Protein AF-A0A0N5C6X4-F1 (afdb_monomer)

Mean predicted aligned error: 19.24 Å

Structure (mmCIF, N/CA/C/O backbone):
data_AF-A0A0N5C6X4-F1
#
_entry.id   AF-A0A0N5C6X4-F1
#
loop_
_atom_site.group_PDB
_atom_site.id
_atom_site.type_symbol
_atom_site.label_atom_id
_atom_site.label_alt_id
_atom_site.label_comp_id
_atom_site.label_asym_id
_atom_site.label_entity_id
_atom_site.label_seq_id
_atom_site.pdbx_PDB_ins_code
_atom_site.Cartn_x
_atom_site.Cartn_y
_atom_site.Cartn_z
_atom_site.occupancy
_atom_site.B_iso_or_equiv
_atom_site.auth_seq_id
_atom_site.auth_comp_id
_atom_site.auth_asym_id
_atom_site.auth_atom_id
_atom_site.pdbx_PDB_model_num
ATOM 1 N N . MET A 1 1 ? 41.752 8.682 -50.299 1.00 46.69 1 MET A N 1
ATOM 2 C CA . MET A 1 1 ? 40.769 8.955 -49.226 1.00 46.69 1 MET A CA 1
ATOM 3 C C . MET A 1 1 ? 41.528 9.024 -47.912 1.00 46.69 1 MET A C 1
ATOM 5 O O . MET A 1 1 ? 42.314 8.125 -47.649 1.00 46.69 1 MET A O 1
ATOM 9 N N . THR A 1 2 ? 41.407 10.112 -47.154 1.00 46.78 2 THR A N 1
ATOM 10 C CA . THR A 1 2 ? 42.236 10.359 -45.962 1.00 46.78 2 THR A CA 1
ATOM 11 C C . THR A 1 2 ? 41.577 9.762 -44.717 1.00 46.78 2 THR A C 1
ATOM 13 O O . THR A 1 2 ? 40.392 9.989 -44.500 1.00 46.78 2 THR A O 1
ATOM 16 N N . ALA A 1 3 ? 42.337 9.027 -43.898 1.00 56.16 3 ALA A N 1
ATOM 17 C CA . ALA A 1 3 ? 41.838 8.220 -42.772 1.00 56.16 3 ALA A CA 1
ATOM 18 C C . ALA A 1 3 ? 41.051 8.993 -41.687 1.00 56.16 3 ALA A C 1
ATOM 20 O O . ALA A 1 3 ? 40.315 8.385 -40.920 1.00 56.16 3 ALA A O 1
ATOM 21 N N . TRP A 1 4 ? 41.164 10.324 -41.640 1.00 61.28 4 TRP A N 1
ATOM 22 C CA . TRP A 1 4 ? 40.410 11.196 -40.727 1.00 61.28 4 TRP A CA 1
ATOM 23 C C . TRP A 1 4 ? 39.025 11.612 -41.258 1.00 61.28 4 TRP A C 1
ATOM 25 O O . TRP A 1 4 ? 38.271 12.258 -40.539 1.00 61.28 4 TRP A O 1
ATOM 35 N N . LYS A 1 5 ? 38.683 11.263 -42.509 1.00 58.16 5 LYS A N 1
ATOM 36 C CA . LYS A 1 5 ? 37.383 11.561 -43.145 1.00 58.16 5 LYS A CA 1
ATOM 37 C C . LYS A 1 5 ? 36.422 10.367 -43.189 1.00 58.16 5 LYS A C 1
ATOM 39 O O . LYS A 1 5 ? 35.322 10.501 -43.710 1.00 58.16 5 LYS A O 1
ATOM 44 N N . THR A 1 6 ? 36.827 9.203 -42.686 1.00 61.44 6 THR A N 1
ATOM 45 C CA . THR A 1 6 ? 36.013 7.979 -42.669 1.00 61.44 6 THR A CA 1
ATOM 46 C C . THR A 1 6 ? 35.618 7.643 -41.239 1.00 61.44 6 THR A C 1
ATOM 48 O O . THR A 1 6 ? 36.493 7.508 -40.385 1.00 61.44 6 THR A O 1
ATOM 51 N N . TRP A 1 7 ? 34.314 7.508 -40.985 1.00 63.28 7 TRP A N 1
ATOM 52 C CA . TRP A 1 7 ? 33.780 7.101 -39.687 1.00 63.28 7 TRP A CA 1
ATOM 53 C C . TRP A 1 7 ? 34.379 5.754 -39.257 1.00 63.28 7 TRP A C 1
ATOM 55 O O . TRP A 1 7 ? 34.398 4.792 -40.029 1.00 63.28 7 TRP A O 1
ATOM 65 N N . GLN A 1 8 ? 34.908 5.696 -38.033 1.00 69.38 8 GLN A N 1
ATOM 66 C CA . GLN A 1 8 ? 35.501 4.486 -37.471 1.00 69.38 8 GLN A CA 1
ATOM 67 C C . GLN A 1 8 ? 34.485 3.727 -36.620 1.00 69.38 8 GLN A C 1
ATOM 69 O O . GLN A 1 8 ? 33.576 4.313 -36.030 1.00 69.38 8 GLN A O 1
ATOM 74 N N . LEU A 1 9 ? 34.680 2.408 -36.526 1.00 74.44 9 LEU A N 1
ATOM 75 C CA . LEU A 1 9 ? 33.948 1.570 -35.582 1.00 74.44 9 LEU A CA 1
ATOM 76 C C . LEU A 1 9 ? 34.118 2.143 -34.175 1.00 74.44 9 LEU A C 1
ATOM 78 O O . LEU A 1 9 ? 35.220 2.148 -33.630 1.00 74.44 9 LEU A O 1
ATOM 82 N N . THR A 1 10 ? 33.024 2.637 -33.604 1.00 80.69 10 THR A N 1
ATOM 83 C CA . THR A 1 10 ? 33.044 3.307 -32.304 1.00 80.69 10 THR A CA 1
ATOM 84 C C . THR A 1 10 ? 32.224 2.487 -31.326 1.00 80.69 10 THR A C 1
ATOM 86 O O . THR A 1 10 ? 31.041 2.226 -31.552 1.00 80.69 10 THR A O 1
ATOM 89 N N . ASN A 1 11 ? 32.868 2.057 -30.243 1.00 84.38 11 ASN A N 1
ATOM 90 C CA . ASN A 1 11 ? 32.217 1.367 -29.140 1.00 84.38 11 ASN A CA 1
ATOM 91 C C . ASN A 1 11 ? 31.883 2.388 -28.050 1.00 84.38 11 ASN A C 1
ATOM 93 O O . ASN A 1 11 ? 32.779 2.904 -27.381 1.00 84.38 11 ASN A O 1
ATOM 97 N N . ILE A 1 12 ? 30.597 2.689 -27.892 1.00 87.38 12 ILE A N 1
ATOM 98 C CA . ILE A 1 12 ? 30.102 3.654 -26.915 1.00 87.38 12 ILE A CA 1
ATOM 99 C C . ILE A 1 12 ? 29.473 2.878 -25.762 1.00 87.38 12 ILE A C 1
ATOM 101 O O . ILE A 1 12 ? 28.492 2.164 -25.940 1.00 87.38 12 ILE A O 1
ATOM 105 N N . CYS A 1 13 ? 30.019 3.035 -24.561 1.00 87.44 13 CYS A N 1
ATOM 106 C CA . CYS A 1 13 ? 29.444 2.471 -23.344 1.00 87.44 13 CYS A CA 1
ATOM 107 C C . CYS A 1 13 ? 28.882 3.600 -22.485 1.00 87.44 13 CYS A C 1
ATOM 109 O O . CYS A 1 13 ? 29.614 4.520 -22.123 1.00 87.44 13 CYS A O 1
ATOM 111 N N . MET A 1 14 ? 27.603 3.515 -22.125 1.00 87.12 14 MET A N 1
ATOM 112 C CA . MET A 1 14 ? 26.938 4.514 -21.292 1.00 87.12 14 MET A CA 1
ATOM 113 C C . MET A 1 14 ? 26.327 3.872 -20.053 1.00 87.12 14 MET A C 1
ATOM 115 O O . MET A 1 14 ? 25.702 2.812 -20.119 1.00 87.12 14 MET A O 1
ATOM 119 N N . LEU A 1 15 ? 26.513 4.537 -18.913 1.00 87.50 15 LEU A N 1
ATOM 120 C CA . LEU A 1 15 ? 25.779 4.238 -17.692 1.00 87.50 15 LEU A CA 1
ATOM 121 C C . LEU A 1 15 ? 24.427 4.941 -17.771 1.00 87.50 15 LEU A C 1
ATOM 123 O O . LEU A 1 15 ? 24.373 6.160 -17.891 1.00 87.50 15 LEU A O 1
ATOM 127 N N . ILE A 1 16 ? 23.354 4.170 -17.682 1.00 88.06 16 ILE A N 1
ATOM 128 C CA . ILE A 1 16 ? 21.981 4.647 -17.767 1.00 88.06 16 ILE A CA 1
ATOM 129 C C . ILE A 1 16 ? 21.371 4.630 -16.376 1.00 88.06 16 ILE A C 1
ATOM 131 O O . ILE A 1 16 ? 21.362 3.610 -15.674 1.00 88.06 16 ILE A O 1
ATOM 135 N N . LYS A 1 17 ? 20.844 5.788 -16.000 1.00 83.25 17 LYS A N 1
ATOM 136 C CA . LYS A 1 17 ? 20.105 6.002 -14.763 1.00 83.25 17 LYS A CA 1
ATOM 137 C C . LYS A 1 17 ? 18.658 6.362 -15.087 1.00 83.25 17 LYS A C 1
ATOM 139 O O . LYS A 1 17 ? 18.422 6.931 -16.153 1.00 83.25 17 LYS A O 1
ATOM 144 N N . PRO A 1 18 ? 17.695 6.042 -14.211 1.00 81.12 18 PRO A N 1
ATOM 145 C CA . PRO A 1 18 ? 16.331 6.531 -14.360 1.00 81.12 18 PRO A CA 1
ATOM 146 C C . PRO A 1 18 ? 16.308 8.063 -14.376 1.00 81.12 18 PRO A C 1
ATOM 148 O O . PRO A 1 18 ? 16.973 8.679 -13.542 1.00 81.12 18 PRO A O 1
ATOM 151 N N . THR A 1 19 ? 15.523 8.669 -15.268 1.00 77.19 19 THR A N 1
ATOM 152 C CA . THR A 1 19 ? 15.297 10.121 -15.270 1.00 77.19 19 THR A CA 1
ATOM 153 C C . THR A 1 19 ? 14.775 10.554 -13.896 1.00 77.19 19 THR A C 1
ATOM 155 O O . THR A 1 19 ? 13.7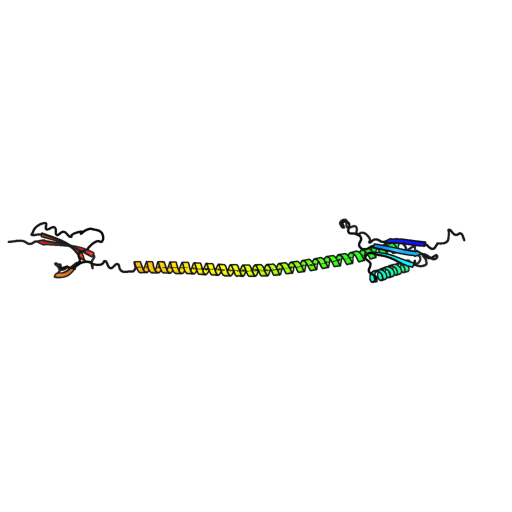26 10.077 -13.447 1.00 77.19 19 THR A O 1
ATOM 158 N N . GLU A 1 20 ? 15.513 11.426 -13.201 1.00 67.62 20 GLU A N 1
ATOM 159 C CA . GLU A 1 20 ? 15.108 11.925 -11.887 1.00 67.62 20 GLU A CA 1
ATOM 160 C C . GLU A 1 20 ? 13.858 12.801 -12.027 1.00 67.62 20 GLU A C 1
ATOM 162 O O . GLU A 1 20 ? 13.830 13.789 -12.761 1.00 67.62 20 GLU A O 1
ATOM 167 N N . SER A 1 21 ? 12.795 12.440 -11.310 1.00 54.25 21 SER A N 1
ATOM 168 C CA . SER A 1 21 ? 11.635 13.314 -11.174 1.00 54.25 21 SER A CA 1
ATOM 169 C C . SER A 1 21 ? 12.018 14.491 -10.274 1.00 54.25 21 SER A C 1
ATOM 171 O O . SER A 1 21 ? 12.514 14.280 -9.172 1.00 54.25 21 SER A O 1
ATOM 173 N N . MET A 1 22 ? 11.735 15.725 -10.705 1.00 49.72 22 MET A N 1
ATOM 174 C CA . MET A 1 22 ? 11.980 16.993 -9.982 1.00 49.72 22 MET A CA 1
ATOM 175 C C . MET A 1 22 ? 11.264 17.124 -8.613 1.00 49.72 22 MET A C 1
ATOM 177 O O . MET A 1 22 ? 11.261 18.195 -8.002 1.00 49.72 22 MET A O 1
ATOM 181 N N . SER A 1 23 ? 10.649 16.057 -8.103 1.00 49.53 23 SER A N 1
ATOM 182 C CA . SER A 1 23 ? 10.071 16.007 -6.764 1.00 49.53 23 SER A CA 1
ATOM 183 C C . SER A 1 23 ? 11.188 15.970 -5.714 1.00 49.53 23 SER A C 1
ATOM 185 O O . SER A 1 23 ? 11.791 14.930 -5.452 1.00 49.53 23 SER A O 1
ATOM 187 N N . ARG A 1 24 ? 11.466 17.125 -5.094 1.00 46.25 24 ARG A N 1
ATOM 188 C CA . ARG A 1 24 ? 12.523 17.365 -4.086 1.00 46.25 24 ARG A CA 1
ATOM 189 C C . ARG A 1 24 ? 12.373 16.579 -2.766 1.00 46.25 24 ARG A C 1
ATOM 191 O O . ARG A 1 24 ? 12.906 17.018 -1.751 1.00 46.25 24 ARG A O 1
ATOM 198 N N . HIS A 1 25 ? 11.628 15.477 -2.716 1.00 47.22 25 HIS A N 1
ATOM 199 C CA . HIS A 1 25 ? 11.344 14.735 -1.476 1.00 47.22 25 HIS A CA 1
ATOM 200 C C . HIS A 1 25 ? 11.667 13.235 -1.522 1.00 47.22 25 HIS A C 1
ATOM 202 O O . HIS A 1 25 ? 11.295 12.503 -0.608 1.00 47.22 25 HIS A O 1
ATOM 208 N N . GLU A 1 26 ? 12.429 12.750 -2.505 1.00 50.09 26 GLU A N 1
ATOM 209 C CA . GLU A 1 26 ? 13.042 11.422 -2.381 1.00 50.09 26 GLU A CA 1
ATOM 210 C C . GLU A 1 26 ? 14.425 11.536 -1.731 1.00 50.09 26 GLU A C 1
ATOM 212 O O . GLU A 1 26 ? 15.454 11.604 -2.398 1.00 50.09 26 GLU A O 1
ATOM 217 N N . MET A 1 27 ? 14.442 11.542 -0.391 1.00 40.88 27 MET A N 1
ATOM 218 C CA . MET A 1 27 ? 15.640 11.221 0.387 1.00 40.88 27 MET A CA 1
ATOM 219 C C . MET A 1 27 ? 16.259 9.935 -0.164 1.00 40.88 27 MET A C 1
ATOM 221 O O . MET A 1 27 ? 15.634 8.881 -0.070 1.00 40.88 27 MET A O 1
ATOM 225 N N . VAL A 1 28 ? 17.462 10.051 -0.733 1.00 44.91 28 VAL A N 1
ATOM 226 C CA . VAL A 1 28 ? 18.513 9.027 -0.884 1.00 44.91 28 VAL A CA 1
ATOM 227 C C . VAL A 1 28 ? 17.998 7.580 -0.794 1.00 44.91 28 VAL A C 1
ATOM 229 O O . VAL A 1 28 ? 18.395 6.797 0.069 1.00 44.91 28 VAL A O 1
ATOM 232 N N . LYS A 1 29 ? 17.095 7.187 -1.693 1.00 50.59 29 LYS A N 1
ATOM 233 C CA . LYS A 1 29 ? 16.787 5.774 -1.906 1.00 50.59 29 LYS A CA 1
ATOM 234 C C . LYS A 1 29 ? 17.808 5.286 -2.911 1.00 50.59 29 LYS A C 1
ATOM 236 O O . LYS A 1 29 ? 17.815 5.759 -4.043 1.00 50.59 29 LYS A O 1
ATOM 241 N N . LYS A 1 30 ? 18.687 4.374 -2.471 1.00 53.59 30 LYS A N 1
ATOM 242 C CA . LYS A 1 30 ? 19.608 3.616 -3.333 1.00 53.59 30 LYS A CA 1
ATOM 243 C C . LYS A 1 30 ? 18.911 3.343 -4.665 1.00 53.59 30 LYS A C 1
ATOM 245 O O . LYS A 1 30 ? 17.830 2.757 -4.666 1.00 53.59 30 LYS A O 1
ATOM 250 N N . GLU A 1 31 ? 19.503 3.791 -5.771 1.00 57.66 31 GLU A N 1
ATOM 251 C CA . GLU A 1 31 ? 19.036 3.442 -7.112 1.00 57.66 31 GLU A CA 1
ATOM 252 C C . GLU A 1 31 ? 18.986 1.907 -7.198 1.00 57.66 31 GLU A C 1
ATOM 254 O O . GLU A 1 31 ? 20.010 1.225 -7.296 1.00 57.66 31 GLU A O 1
ATOM 259 N N . ASN A 1 32 ? 17.782 1.348 -7.060 1.00 64.44 32 ASN A N 1
ATOM 260 C CA . ASN A 1 32 ? 17.566 -0.098 -7.114 1.00 64.44 32 ASN A CA 1
ATOM 261 C C . ASN A 1 32 ? 17.568 -0.605 -8.560 1.00 64.44 32 ASN A C 1
ATOM 263 O O . ASN A 1 32 ? 17.682 -1.808 -8.784 1.00 64.44 32 ASN A O 1
ATOM 267 N N . VAL A 1 33 ? 17.469 0.318 -9.520 1.00 72.56 33 VAL A N 1
ATOM 268 C CA . VAL A 1 33 ? 17.413 0.045 -10.949 1.00 72.56 33 VAL A CA 1
ATOM 269 C C . VAL A 1 33 ? 18.423 0.940 -11.665 1.00 72.56 33 VAL A C 1
ATOM 271 O O . VAL A 1 33 ? 18.260 2.157 -11.685 1.00 72.56 33 VAL A O 1
ATOM 274 N N . ASN A 1 34 ? 19.468 0.341 -12.234 1.00 80.56 34 ASN A N 1
ATOM 275 C CA . ASN A 1 34 ? 20.438 1.001 -13.111 1.00 80.56 34 ASN A CA 1
ATOM 276 C C . ASN A 1 34 ? 20.999 -0.004 -14.128 1.00 80.56 34 ASN A C 1
ATOM 278 O O . ASN A 1 34 ? 20.865 -1.218 -13.951 1.00 80.56 34 ASN A O 1
ATOM 282 N N . GLY A 1 35 ? 21.600 0.483 -15.212 1.00 84.81 35 GLY A N 1
ATOM 283 C CA . G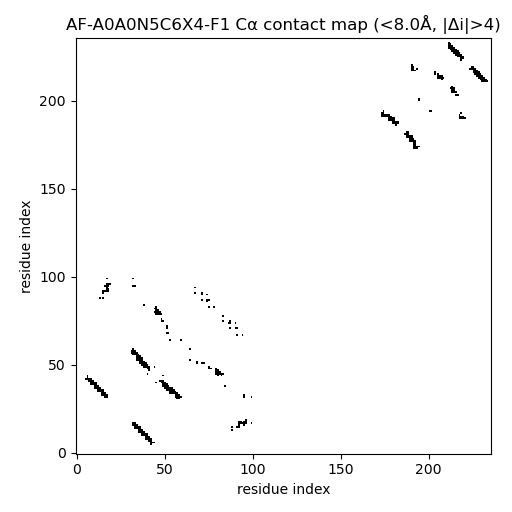LY A 1 35 ? 22.182 -0.400 -16.219 1.00 84.81 35 GLY A CA 1
ATOM 284 C C . GLY A 1 35 ? 23.289 0.256 -17.023 1.00 84.81 35 GLY A C 1
ATOM 285 O O . GLY A 1 35 ? 23.307 1.467 -17.201 1.00 84.81 35 GLY A O 1
ATOM 286 N N . LYS A 1 36 ? 24.222 -0.551 -17.517 1.00 88.62 36 LYS A N 1
ATOM 287 C CA . LYS A 1 36 ? 25.282 -0.142 -18.436 1.00 88.62 36 LYS A CA 1
ATOM 288 C C . LYS A 1 36 ? 24.981 -0.733 -19.803 1.00 88.62 36 LYS A C 1
ATOM 290 O O . LYS A 1 36 ? 24.902 -1.954 -19.941 1.00 88.62 36 LYS A O 1
ATOM 295 N N . VAL A 1 37 ? 24.811 0.128 -20.798 1.00 90.38 37 VAL A N 1
ATOM 296 C CA . VAL A 1 37 ? 24.453 -0.262 -22.166 1.00 90.38 37 VAL A CA 1
ATOM 297 C C . VAL A 1 37 ? 25.600 0.072 -23.104 1.00 90.38 37 VAL A C 1
ATOM 299 O O . VAL A 1 37 ? 26.249 1.113 -22.981 1.00 90.38 37 VAL A O 1
ATOM 302 N N . GLN A 1 38 ? 25.849 -0.842 -24.028 1.00 92.56 38 GLN A N 1
ATOM 303 C CA . GLN A 1 38 ? 26.822 -0.728 -25.094 1.00 92.56 38 GLN A CA 1
ATOM 304 C C . GLN A 1 38 ? 26.114 -0.464 -26.417 1.00 92.56 38 GLN A C 1
ATOM 306 O O . GLN A 1 38 ? 25.169 -1.168 -26.771 1.00 92.56 38 GLN A O 1
ATOM 311 N N . PHE A 1 39 ? 26.624 0.509 -27.161 1.00 91.56 39 PHE A N 1
ATOM 312 C CA . PHE A 1 39 ? 26.238 0.821 -28.526 1.00 91.56 39 PHE A CA 1
ATOM 313 C C . PHE A 1 39 ? 27.472 0.664 -29.409 1.00 91.56 39 PHE A C 1
ATOM 315 O O . PHE A 1 39 ? 28.443 1.411 -29.283 1.00 91.56 39 PHE A O 1
ATOM 322 N N . LEU A 1 40 ? 27.445 -0.330 -30.291 1.00 90.50 40 LEU A N 1
ATOM 323 C CA . LEU A 1 40 ? 28.495 -0.548 -31.275 1.00 90.50 40 LEU A CA 1
ATOM 324 C C . LEU A 1 40 ? 28.056 0.053 -32.610 1.00 90.50 40 LEU A C 1
ATOM 326 O O . LEU A 1 40 ? 27.197 -0.502 -33.301 1.00 90.50 40 LEU A O 1
ATOM 330 N N . CYS A 1 41 ? 28.644 1.195 -32.962 1.00 88.31 41 CYS A N 1
ATOM 331 C CA . CYS A 1 41 ? 28.389 1.869 -34.229 1.00 88.31 41 CYS A CA 1
ATOM 332 C C . CYS A 1 41 ? 29.289 1.278 -35.314 1.00 88.31 41 CYS A C 1
ATOM 334 O O . CYS A 1 41 ? 30.517 1.294 -35.186 1.00 88.31 41 CYS A O 1
ATOM 336 N N . ASN A 1 42 ? 28.684 0.771 -36.388 1.00 85.06 42 ASN A N 1
ATOM 337 C CA . ASN A 1 42 ? 29.436 0.296 -37.545 1.00 85.06 42 ASN A CA 1
ATOM 338 C C . ASN A 1 42 ? 29.985 1.470 -38.382 1.00 85.06 42 ASN A C 1
ATOM 340 O O . ASN A 1 42 ? 29.694 2.634 -38.114 1.00 85.06 42 ASN A O 1
ATOM 344 N N . ASN A 1 43 ? 30.777 1.165 -39.411 1.00 84.44 43 ASN A N 1
ATOM 345 C CA . ASN A 1 43 ? 31.353 2.149 -40.336 1.00 84.44 43 ASN A CA 1
ATOM 346 C C . ASN A 1 43 ? 30.309 2.853 -41.233 1.00 84.44 43 ASN A C 1
ATOM 348 O O . ASN A 1 43 ? 30.670 3.768 -41.964 1.00 84.44 43 ASN A O 1
ATOM 352 N N . VAL A 1 44 ? 29.044 2.423 -41.179 1.00 87.44 44 VAL A N 1
ATOM 353 C CA . VAL A 1 44 ? 27.912 2.932 -41.975 1.00 87.44 44 VAL A CA 1
ATOM 354 C C . VAL A 1 44 ? 26.907 3.683 -41.086 1.00 87.44 44 VAL A C 1
ATOM 356 O O . VAL A 1 44 ? 25.807 4.007 -41.506 1.00 87.44 44 VAL A O 1
ATOM 359 N N . TYR A 1 45 ? 27.244 3.948 -39.826 1.00 86.25 45 TYR A N 1
ATOM 360 C CA . TYR A 1 45 ? 26.418 4.762 -38.940 1.00 86.25 45 TYR A CA 1
ATOM 361 C C . TYR A 1 45 ? 26.479 6.246 -39.365 1.00 86.25 45 TYR A C 1
ATOM 363 O O . TYR A 1 45 ? 27.575 6.721 -39.673 1.00 86.25 45 TYR A O 1
ATOM 371 N N . PRO A 1 46 ? 25.363 7.007 -39.339 1.00 90.25 46 PRO A N 1
ATOM 372 C CA . PRO A 1 46 ? 24.028 6.668 -38.816 1.00 90.25 46 PRO A CA 1
ATOM 373 C C . PRO A 1 46 ? 23.062 6.006 -39.813 1.00 90.25 46 PRO A C 1
ATOM 375 O O . PRO A 1 46 ? 21.939 5.662 -39.435 1.00 90.25 46 PRO A O 1
ATOM 378 N N . ASP A 1 47 ? 23.478 5.786 -41.061 1.00 89.62 47 ASP A N 1
ATOM 379 C CA . ASP A 1 47 ? 22.642 5.142 -42.086 1.00 89.62 47 ASP A CA 1
ATOM 380 C C . ASP A 1 47 ? 22.305 3.687 -41.741 1.00 89.62 47 ASP A C 1
ATOM 382 O O . ASP A 1 47 ? 21.342 3.124 -42.260 1.00 89.62 47 ASP A O 1
ATOM 386 N N . ASN A 1 48 ? 23.069 3.064 -40.842 1.00 90.56 48 ASN A N 1
ATOM 387 C CA . ASN A 1 48 ? 22.724 1.802 -40.210 1.00 90.56 48 ASN A CA 1
ATOM 388 C C . ASN A 1 48 ? 22.649 1.936 -38.682 1.00 90.56 48 ASN A C 1
ATOM 390 O O . ASN A 1 48 ? 23.377 2.714 -38.064 1.00 90.56 48 ASN A O 1
ATOM 394 N N . VAL A 1 49 ? 21.773 1.138 -38.073 1.00 92.44 49 VAL A N 1
ATOM 395 C CA . VAL A 1 49 ? 21.536 1.155 -36.627 1.00 92.44 49 VAL A CA 1
ATOM 396 C C . VAL A 1 49 ? 22.728 0.564 -35.859 1.00 92.44 49 VAL A C 1
ATOM 398 O O . VAL A 1 49 ? 23.385 -0.359 -36.356 1.00 92.44 49 VAL A O 1
ATOM 401 N N . PRO A 1 50 ? 23.029 1.061 -34.645 1.00 92.38 50 PRO A N 1
ATOM 402 C CA . PRO A 1 50 ? 24.057 0.470 -33.800 1.00 92.38 50 PRO A CA 1
ATOM 403 C C . PRO A 1 50 ? 23.614 -0.901 -33.275 1.00 92.38 50 PRO A C 1
ATOM 405 O O . PRO A 1 50 ? 22.428 -1.151 -33.056 1.00 92.38 50 PRO A O 1
ATOM 408 N N . THR A 1 51 ? 24.578 -1.784 -33.011 1.00 91.94 51 THR A N 1
ATOM 409 C CA . THR A 1 51 ? 24.302 -3.006 -32.239 1.00 91.94 51 THR A CA 1
ATOM 410 C C . THR A 1 51 ? 24.212 -2.639 -30.762 1.00 91.94 51 THR A C 1
ATOM 412 O O . THR A 1 51 ? 25.130 -2.016 -30.227 1.00 91.94 51 THR A O 1
ATOM 415 N N . ILE A 1 52 ? 23.103 -2.999 -30.116 1.00 93.38 52 ILE A N 1
ATOM 416 C CA . ILE A 1 52 ? 22.789 -2.608 -28.737 1.00 93.38 52 ILE A CA 1
ATOM 417 C C . ILE A 1 52 ? 22.946 -3.827 -27.828 1.00 93.38 52 ILE A C 1
ATOM 419 O O . ILE A 1 52 ? 22.346 -4.870 -28.084 1.00 93.38 52 ILE A O 1
ATOM 423 N N . GLY A 1 53 ? 23.731 -3.694 -26.760 1.00 91.12 53 GLY A N 1
ATOM 424 C CA . GLY A 1 53 ? 23.955 -4.749 -25.772 1.00 91.12 53 GLY A CA 1
ATOM 425 C C . GLY A 1 53 ? 23.858 -4.231 -24.340 1.00 91.12 53 GLY A C 1
ATOM 426 O O . GLY A 1 53 ? 24.198 -3.084 -24.060 1.00 91.12 53 GLY A O 1
ATOM 427 N N . ILE A 1 54 ? 23.411 -5.075 -23.412 1.00 91.94 54 ILE A N 1
ATOM 428 C CA . ILE A 1 54 ? 23.410 -4.767 -21.975 1.00 91.94 54 ILE A CA 1
ATOM 429 C C . ILE A 1 54 ? 24.669 -5.388 -21.366 1.00 91.94 54 ILE A C 1
ATOM 431 O O . ILE A 1 54 ? 24.824 -6.605 -21.399 1.00 91.94 54 ILE A O 1
ATOM 435 N N . ILE A 1 55 ? 25.559 -4.561 -20.813 1.00 89.25 55 ILE A N 1
ATOM 436 C CA . ILE A 1 55 ? 26.775 -5.020 -20.120 1.00 89.25 55 ILE A CA 1
ATOM 437 C C . ILE A 1 55 ? 26.433 -5.395 -18.678 1.00 89.25 55 ILE A C 1
ATOM 439 O O . ILE A 1 55 ? 26.785 -6.468 -18.200 1.00 89.25 55 ILE A O 1
ATOM 443 N N . GLU A 1 56 ? 25.721 -4.508 -17.988 1.00 86.12 56 GLU A N 1
ATOM 444 C CA . GLU A 1 56 ? 25.321 -4.687 -16.595 1.00 86.12 56 GLU A CA 1
ATOM 445 C C . GLU A 1 56 ? 23.890 -4.192 -16.424 1.00 86.12 56 GLU A C 1
ATOM 447 O O . GLU A 1 56 ? 23.490 -3.185 -17.009 1.00 86.12 56 GLU A O 1
ATOM 452 N N . SER A 1 57 ? 23.112 -4.873 -15.593 1.00 86.88 57 SER A N 1
ATOM 453 C CA . SER A 1 57 ? 21.772 -4.421 -15.234 1.00 86.88 57 SER A CA 1
ATOM 454 C C . SER A 1 57 ? 21.449 -4.831 -13.809 1.00 86.88 57 SER A C 1
ATOM 456 O O . SER A 1 57 ? 21.425 -6.022 -13.492 1.00 86.88 57 SER A O 1
ATOM 458 N N . LYS A 1 58 ? 21.154 -3.852 -12.962 1.00 84.06 58 LYS A N 1
ATOM 459 C CA . LYS A 1 58 ? 20.650 -4.056 -11.609 1.00 84.06 58 LYS A CA 1
ATOM 460 C C . LYS A 1 58 ? 19.153 -3.773 -11.599 1.00 84.06 58 LYS A C 1
ATOM 462 O O . LYS A 1 58 ? 18.717 -2.758 -12.128 1.00 84.06 58 LYS A O 1
ATOM 467 N N . GLY A 1 59 ? 18.363 -4.674 -11.019 1.00 77.19 59 GLY A N 1
ATOM 468 C CA . GLY A 1 59 ? 16.911 -4.493 -10.887 1.00 77.19 59 GLY A CA 1
ATOM 469 C C . GLY A 1 59 ? 16.087 -4.757 -12.156 1.00 77.19 59 GLY A C 1
ATOM 470 O O . GLY A 1 59 ? 14.869 -4.603 -12.113 1.00 77.19 59 GLY A O 1
ATOM 471 N N . LEU A 1 60 ? 16.713 -5.194 -13.257 1.00 82.44 60 LEU A N 1
ATOM 472 C CA . LEU A 1 60 ? 16.038 -5.575 -14.500 1.00 82.44 60 LEU A CA 1
ATOM 473 C C . LEU A 1 60 ? 15.956 -7.108 -14.612 1.00 82.44 60 LEU A C 1
ATOM 475 O O . LEU A 1 60 ? 16.979 -7.785 -14.703 1.00 82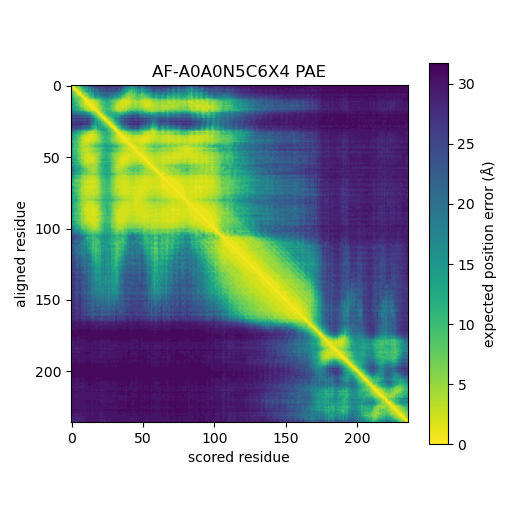.44 60 LEU A O 1
ATOM 479 N N . GLN A 1 61 ? 14.740 -7.658 -14.587 1.00 83.69 61 GLN A N 1
ATOM 480 C CA . GLN A 1 61 ? 14.497 -9.089 -14.832 1.00 83.69 61 GLN A CA 1
ATOM 481 C C . GLN A 1 61 ? 14.722 -9.436 -16.312 1.00 83.69 61 GLN A C 1
ATOM 483 O O . GLN A 1 61 ? 14.589 -8.554 -17.156 1.00 83.69 61 GLN A O 1
ATOM 488 N N . GLU A 1 62 ? 14.974 -10.707 -16.654 1.00 82.44 62 GLU A N 1
ATOM 489 C CA . GLU A 1 62 ? 15.270 -11.110 -18.047 1.00 82.44 62 GLU A CA 1
ATOM 490 C C . GLU A 1 62 ? 14.188 -10.697 -19.052 1.00 82.44 62 GLU A C 1
ATOM 492 O O . GLU A 1 62 ? 14.487 -10.029 -20.036 1.00 82.44 62 GLU A O 1
ATOM 497 N N . ARG A 1 63 ? 12.903 -10.921 -18.740 1.00 80.25 63 ARG A N 1
ATOM 498 C CA . ARG A 1 63 ? 11.793 -10.425 -19.584 1.00 80.25 63 ARG A CA 1
ATOM 499 C C . ARG A 1 63 ? 11.810 -8.901 -19.770 1.00 80.25 63 ARG A C 1
ATOM 501 O O . ARG A 1 63 ? 11.337 -8.381 -20.777 1.00 80.25 63 ARG A O 1
ATOM 508 N N . GLY A 1 64 ? 12.322 -8.174 -18.778 1.00 85.06 64 GLY A N 1
ATOM 509 C CA . GLY A 1 64 ? 12.514 -6.729 -18.843 1.00 85.06 64 GLY A CA 1
ATOM 510 C C . GLY A 1 64 ? 13.675 -6.328 -19.753 1.00 85.06 64 GLY A C 1
ATOM 511 O O . GLY A 1 64 ? 13.569 -5.301 -20.417 1.00 85.06 64 GLY A O 1
ATOM 512 N N . LYS A 1 65 ? 14.740 -7.139 -19.831 1.00 89.12 65 LYS A N 1
ATOM 513 C CA . LYS A 1 65 ? 15.883 -6.918 -20.732 1.00 89.12 65 LYS A CA 1
ATOM 514 C C . LYS A 1 65 ? 15.485 -7.064 -22.195 1.00 89.12 65 LYS A C 1
ATOM 516 O O . LYS A 1 65 ? 15.799 -6.182 -22.987 1.00 89.12 65 LYS A O 1
ATOM 521 N N . ASP A 1 66 ? 14.718 -8.097 -22.531 1.00 90.69 66 ASP A N 1
ATOM 522 C CA . ASP A 1 66 ? 14.228 -8.301 -23.902 1.00 90.69 66 ASP A CA 1
ATOM 523 C C . ASP A 1 66 ? 13.313 -7.153 -24.344 1.00 90.69 66 ASP A C 1
ATOM 525 O O . ASP A 1 66 ? 13.433 -6.607 -25.446 1.00 90.69 66 ASP A O 1
ATOM 529 N N . LYS A 1 67 ? 12.419 -6.717 -23.447 1.00 91.88 67 LYS A N 1
ATOM 530 C CA . LYS A 1 67 ? 11.542 -5.566 -23.691 1.00 91.88 67 LYS A CA 1
ATOM 531 C C . LYS A 1 67 ? 12.330 -4.258 -23.831 1.00 91.88 67 LYS A C 1
ATOM 533 O O . LYS A 1 67 ? 11.984 -3.413 -24.650 1.00 91.88 67 LYS A O 1
ATOM 538 N N . PHE A 1 68 ? 13.388 -4.092 -23.045 1.00 91.94 68 PHE A N 1
ATOM 539 C CA . PHE A 1 68 ? 14.272 -2.935 -23.120 1.00 91.94 68 PHE A CA 1
ATOM 540 C C . PHE A 1 68 ? 15.029 -2.888 -24.453 1.00 91.94 68 PHE A C 1
ATOM 542 O O . PHE A 1 68 ? 14.988 -1.875 -25.149 1.00 91.94 68 PHE A O 1
ATOM 549 N N . LEU A 1 69 ? 15.649 -4.002 -24.853 1.00 92.81 69 LEU A N 1
ATOM 550 C CA . LEU A 1 69 ? 16.379 -4.110 -26.117 1.00 92.81 69 LEU A CA 1
ATOM 551 C C . LEU A 1 69 ? 15.463 -3.926 -27.328 1.00 92.81 69 LEU A C 1
ATOM 553 O O . LEU A 1 69 ? 15.813 -3.183 -28.241 1.00 92.81 69 LEU A O 1
ATOM 557 N N . SER A 1 70 ? 14.277 -4.538 -27.327 1.00 93.62 70 SER A N 1
ATOM 558 C CA . SER A 1 70 ? 13.301 -4.362 -28.413 1.00 93.62 70 SER A CA 1
ATOM 559 C C . SER A 1 70 ? 12.816 -2.915 -28.538 1.00 93.62 70 SER A C 1
ATOM 561 O O . SER A 1 70 ? 12.701 -2.410 -29.655 1.00 93.62 70 SER A O 1
ATOM 563 N N . LYS A 1 71 ? 12.607 -2.209 -27.417 1.00 94.31 71 LYS A N 1
ATOM 564 C CA . LYS A 1 71 ? 12.241 -0.784 -27.432 1.00 94.31 71 LYS A CA 1
ATOM 565 C C . LYS A 1 71 ? 13.355 0.082 -28.025 1.00 94.31 71 LYS A C 1
ATOM 567 O O . LYS A 1 71 ? 13.083 0.907 -28.895 1.00 94.31 71 LYS A O 1
ATOM 572 N N . LEU A 1 72 ? 14.605 -0.146 -27.618 1.00 94.56 72 LEU A N 1
ATOM 573 C CA . LEU A 1 72 ? 15.751 0.577 -28.178 1.00 94.56 72 LEU A CA 1
ATOM 574 C C . LEU A 1 72 ? 15.987 0.244 -29.654 1.00 94.56 72 LEU A C 1
ATOM 576 O O . LEU A 1 72 ? 16.283 1.144 -30.433 1.00 94.56 72 LEU A O 1
ATOM 580 N N . ALA A 1 73 ? 15.803 -1.012 -30.065 1.00 94.19 73 ALA A N 1
ATOM 581 C CA . ALA A 1 73 ? 15.898 -1.410 -31.467 1.00 94.19 73 ALA A CA 1
ATOM 582 C C . ALA A 1 73 ? 14.823 -0.723 -32.326 1.00 94.19 73 ALA A C 1
ATOM 584 O O . ALA A 1 73 ? 15.127 -0.226 -33.409 1.00 94.19 73 ALA A O 1
ATOM 585 N N . SER A 1 74 ? 13.589 -0.627 -31.821 1.00 95.31 74 SER A N 1
ATOM 586 C CA . SER A 1 74 ? 12.513 0.116 -32.485 1.00 95.31 74 SER A CA 1
ATOM 587 C C . SER A 1 74 ? 12.860 1.599 -32.628 1.00 95.31 74 SER A C 1
ATOM 589 O O . SER A 1 74 ? 12.666 2.169 -33.700 1.00 95.31 74 SER A O 1
ATOM 591 N N . LYS A 1 75 ? 13.408 2.221 -31.574 1.00 94.69 75 LYS A N 1
ATOM 592 C CA . LYS A 1 75 ? 13.802 3.635 -31.609 1.00 94.69 75 LYS A CA 1
ATOM 593 C C . LYS A 1 75 ? 14.979 3.885 -32.553 1.00 94.69 75 LYS A C 1
ATOM 595 O O . LYS A 1 75 ? 14.995 4.881 -33.270 1.00 94.69 75 LYS A O 1
ATOM 600 N N . ALA A 1 76 ? 15.932 2.958 -32.602 1.00 94.12 76 ALA A N 1
ATOM 601 C CA . ALA A 1 76 ? 17.046 3.018 -33.539 1.00 94.12 76 ALA A CA 1
ATOM 602 C C . ALA A 1 76 ? 16.566 2.915 -34.994 1.00 94.12 76 ALA A C 1
ATOM 604 O O . ALA A 1 76 ? 17.048 3.646 -35.854 1.00 94.12 76 ALA A O 1
ATOM 605 N N . ALA A 1 77 ? 15.589 2.044 -35.269 1.00 94.25 77 ALA A N 1
ATOM 606 C CA . ALA A 1 77 ? 14.998 1.913 -36.598 1.00 94.25 77 ALA A CA 1
ATOM 607 C C . ALA A 1 77 ? 14.247 3.184 -37.034 1.00 94.25 77 ALA A C 1
ATOM 609 O O . ALA A 1 77 ? 14.355 3.575 -38.193 1.00 94.25 77 ALA A O 1
ATOM 610 N N . GLU A 1 78 ? 13.540 3.847 -36.112 1.00 95.25 78 GLU A N 1
ATOM 611 C CA . GLU A 1 78 ? 12.856 5.128 -36.355 1.00 95.25 78 GLU A CA 1
ATOM 612 C C . GLU A 1 78 ? 13.840 6.249 -36.720 1.00 95.25 78 GLU A C 1
ATOM 614 O O . GLU A 1 78 ? 13.551 7.073 -37.581 1.00 95.25 78 GLU A O 1
ATOM 619 N N . ARG A 1 79 ? 15.012 6.272 -36.074 1.00 93.12 79 ARG A N 1
ATOM 620 C CA . ARG A 1 79 ? 16.028 7.325 -36.235 1.00 93.12 79 ARG A CA 1
ATOM 621 C C . ARG A 1 79 ? 17.126 6.976 -37.236 1.00 93.12 79 ARG A C 1
ATOM 623 O O . ARG A 1 79 ? 18.132 7.673 -37.305 1.00 93.12 79 ARG A O 1
ATOM 630 N N . LYS A 1 80 ? 16.960 5.899 -38.005 1.00 93.25 80 LYS A N 1
ATOM 631 C CA . LYS A 1 80 ? 17.929 5.471 -39.017 1.00 93.25 80 LYS A CA 1
ATOM 632 C C . LYS A 1 80 ? 18.165 6.588 -40.042 1.00 93.25 80 LYS A C 1
ATOM 634 O O . LYS A 1 80 ? 17.212 7.107 -40.610 1.00 93.25 80 LYS A O 1
ATOM 639 N N . GLY A 1 81 ? 19.433 6.910 -40.294 1.00 90.06 81 GLY A N 1
ATOM 640 C CA . GLY A 1 81 ? 19.854 8.042 -41.130 1.00 90.06 81 GLY A CA 1
ATOM 641 C C . GLY A 1 81 ? 20.258 9.282 -40.328 1.00 90.06 81 GLY A C 1
ATOM 642 O O . GLY A 1 81 ? 21.044 10.084 -40.823 1.00 90.06 81 GLY A O 1
ATOM 643 N N . ASP A 1 82 ? 19.830 9.392 -39.065 1.00 92.12 82 ASP A N 1
ATOM 644 C CA . ASP A 1 82 ? 20.191 10.491 -38.168 1.00 92.12 82 ASP A CA 1
ATOM 645 C C . ASP A 1 82 ? 21.013 10.003 -36.961 1.00 92.12 82 ASP A C 1
ATOM 647 O O . ASP A 1 82 ? 20.852 8.870 -36.491 1.00 92.12 82 ASP A O 1
ATOM 651 N N . PRO A 1 83 ? 21.891 10.848 -36.387 1.00 90.50 83 PRO A N 1
ATOM 652 C CA . PRO A 1 83 ? 22.545 10.530 -35.126 1.00 90.50 83 PRO A CA 1
ATOM 653 C C . PRO A 1 83 ? 21.515 10.274 -34.011 1.00 90.50 83 PRO A C 1
ATOM 655 O O . PRO A 1 83 ? 20.729 11.152 -33.672 1.00 90.50 83 PRO A O 1
ATOM 658 N N . MET A 1 84 ? 21.540 9.075 -33.421 1.00 94.00 84 MET A N 1
ATOM 659 C CA . MET A 1 84 ? 20.489 8.574 -32.519 1.00 94.00 84 MET A CA 1
ATOM 660 C C . MET A 1 84 ? 20.972 8.207 -31.107 1.00 94.00 84 MET A C 1
ATOM 662 O O . MET A 1 84 ? 20.165 7.845 -30.261 1.00 94.00 84 MET A O 1
ATOM 666 N N . ILE A 1 85 ? 22.277 8.272 -30.817 1.00 92.25 85 ILE A N 1
ATOM 667 C CA . ILE A 1 85 ? 22.841 7.819 -29.526 1.00 92.25 85 ILE A CA 1
ATOM 668 C C . ILE A 1 85 ? 22.223 8.546 -28.322 1.00 92.25 85 ILE A C 1
ATOM 670 O O . ILE A 1 85 ? 21.922 7.915 -27.309 1.00 92.25 85 ILE A O 1
ATOM 674 N N . THR A 1 86 ? 21.998 9.855 -28.433 1.00 91.31 86 THR A N 1
ATOM 675 C CA . THR A 1 86 ? 21.354 10.659 -27.383 1.00 91.31 86 THR A CA 1
ATOM 676 C C . THR A 1 86 ? 19.886 10.293 -27.199 1.00 91.31 86 THR A C 1
ATOM 678 O O . THR A 1 86 ? 19.415 10.205 -26.068 1.00 91.31 86 THR A O 1
ATOM 681 N N . ASP A 1 87 ? 19.181 10.019 -28.295 1.00 93.12 87 ASP A N 1
ATOM 682 C CA . ASP A 1 87 ? 17.772 9.623 -28.263 1.00 93.12 87 ASP A CA 1
ATOM 683 C C . ASP A 1 87 ? 17.611 8.232 -27.642 1.00 93.12 87 ASP A C 1
ATOM 685 O O . ASP A 1 87 ? 16.730 8.015 -26.814 1.00 93.12 87 ASP A O 1
ATOM 689 N N . LEU A 1 88 ? 18.510 7.301 -27.980 1.00 93.56 88 LEU A N 1
ATOM 690 C CA . LEU A 1 88 ? 18.562 5.971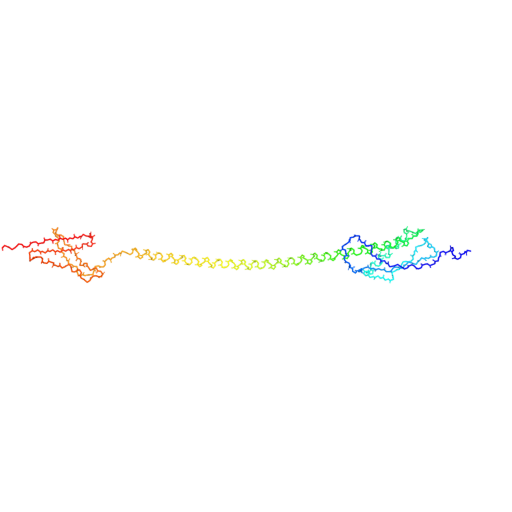 -27.374 1.00 93.56 88 LEU A CA 1
ATOM 691 C C . LEU A 1 88 ? 18.877 6.040 -25.877 1.00 93.56 88 LEU A C 1
ATOM 693 O O . LEU A 1 88 ? 18.312 5.274 -25.097 1.00 93.56 88 LEU A O 1
ATOM 697 N N . TYR A 1 89 ? 19.749 6.960 -25.459 1.00 91.56 89 TYR A N 1
ATOM 698 C CA . TYR A 1 89 ? 20.016 7.194 -24.043 1.00 91.56 89 TYR A CA 1
ATOM 699 C C . TYR A 1 89 ? 18.771 7.713 -23.306 1.00 91.56 89 TYR A C 1
ATOM 701 O O . TYR A 1 89 ? 18.435 7.189 -22.242 1.00 91.56 89 TYR A O 1
ATOM 709 N N . ALA A 1 90 ? 18.072 8.700 -23.873 1.00 91.50 90 ALA A N 1
ATOM 710 C CA . ALA A 1 90 ? 16.846 9.245 -23.291 1.00 91.50 90 ALA A CA 1
ATOM 711 C C . ALA A 1 90 ? 15.754 8.168 -23.172 1.00 91.50 90 ALA A C 1
ATOM 713 O O . ALA A 1 90 ? 15.219 7.943 -22.088 1.00 91.50 90 ALA A O 1
ATOM 714 N N . GLU A 1 91 ? 15.518 7.413 -24.248 1.00 93.12 91 GLU A N 1
ATOM 715 C CA . GLU A 1 91 ? 14.545 6.316 -24.284 1.00 93.12 91 GLU A CA 1
ATOM 716 C C . GLU A 1 91 ? 14.846 5.241 -23.228 1.00 93.12 91 GLU A C 1
ATOM 718 O O . GLU A 1 91 ? 13.953 4.722 -22.549 1.00 93.12 91 GLU A O 1
ATOM 723 N N . ALA A 1 92 ? 16.128 4.916 -23.055 1.00 90.69 92 ALA A N 1
ATOM 724 C CA . ALA A 1 92 ? 16.560 3.979 -22.039 1.00 90.69 92 ALA A CA 1
ATOM 725 C C . ALA A 1 92 ? 16.346 4.516 -20.614 1.00 90.69 92 ALA A C 1
ATOM 727 O O . ALA A 1 92 ? 15.891 3.774 -19.741 1.00 90.69 92 ALA A O 1
ATOM 728 N N . SER A 1 93 ? 16.661 5.790 -20.376 1.00 89.12 93 SER A N 1
ATOM 729 C CA . SER A 1 93 ? 16.476 6.455 -19.083 1.00 89.12 93 SER A CA 1
ATOM 730 C C . SER A 1 93 ? 14.998 6.495 -18.675 1.00 89.12 93 SER A C 1
ATOM 732 O O . SER A 1 93 ? 14.649 6.135 -17.543 1.00 89.12 93 SER A O 1
ATOM 734 N N . ASP A 1 94 ? 14.116 6.802 -19.627 1.00 89.50 94 ASP A N 1
ATOM 735 C CA . ASP A 1 94 ? 12.668 6.824 -19.423 1.00 89.50 94 ASP A CA 1
ATOM 736 C C . ASP A 1 94 ? 12.103 5.427 -19.151 1.00 89.50 94 ASP A C 1
ATOM 738 O O . ASP A 1 94 ? 11.279 5.250 -18.249 1.00 89.50 94 ASP A O 1
ATOM 742 N N . PHE A 1 95 ? 12.593 4.399 -19.852 1.00 89.88 95 PHE A N 1
ATOM 743 C CA . PHE A 1 95 ? 12.202 3.015 -19.576 1.00 89.88 95 PHE A CA 1
ATOM 744 C C . PHE A 1 95 ? 12.520 2.601 -18.132 1.00 89.88 95 PHE A C 1
ATOM 746 O O . PHE A 1 95 ? 11.681 1.991 -17.460 1.00 89.88 95 PHE A O 1
ATOM 753 N N . LEU A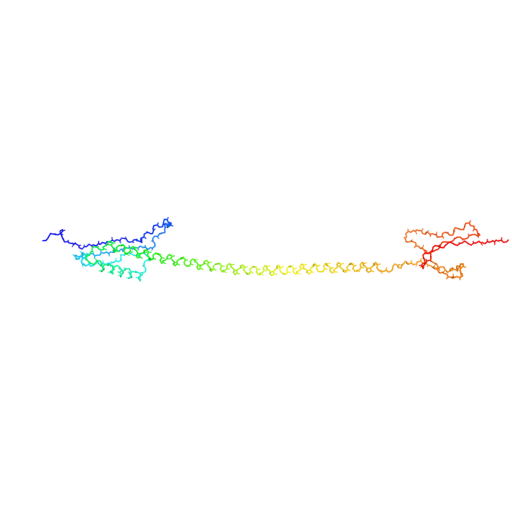 1 96 ? 13.713 2.942 -17.631 1.00 86.75 96 LEU A N 1
ATOM 754 C CA . LEU A 1 96 ? 14.085 2.643 -16.246 1.00 86.75 96 LEU A CA 1
ATOM 755 C C . LEU A 1 96 ? 13.235 3.441 -15.242 1.00 86.75 96 LEU A C 1
ATOM 757 O O . LEU A 1 96 ? 12.911 2.921 -14.170 1.00 86.75 96 LEU A O 1
ATOM 761 N N . CYS A 1 97 ? 12.832 4.670 -15.584 1.00 84.50 97 CYS A N 1
ATOM 762 C CA . CYS A 1 97 ? 11.936 5.483 -14.759 1.00 84.50 97 CYS A CA 1
ATOM 763 C C . CYS A 1 97 ? 10.546 4.839 -14.620 1.00 84.50 97 CYS A C 1
ATOM 765 O O . CYS A 1 97 ? 10.029 4.707 -13.507 1.00 84.50 97 CYS A O 1
ATOM 767 N N . GLU A 1 98 ? 9.968 4.354 -15.719 1.00 84.88 98 GLU A N 1
ATOM 768 C CA . GLU A 1 98 ? 8.681 3.647 -15.689 1.00 84.88 98 GLU A CA 1
ATOM 769 C C . GLU A 1 98 ? 8.753 2.342 -14.889 1.00 84.88 98 GLU A C 1
ATOM 771 O O . GLU A 1 98 ? 7.858 2.047 -14.091 1.00 84.88 98 GLU A O 1
ATOM 776 N N . LEU A 1 99 ? 9.851 1.591 -15.012 1.00 82.50 99 LEU A N 1
ATOM 777 C CA . LEU A 1 99 ? 10.048 0.380 -14.215 1.00 82.50 99 LEU A CA 1
ATOM 778 C C . LEU A 1 99 ? 10.098 0.689 -12.709 1.00 82.50 99 LEU A C 1
ATOM 780 O O . LEU A 1 99 ? 9.465 -0.012 -11.914 1.00 82.50 99 LEU A O 1
ATOM 784 N N . LYS A 1 100 ? 10.791 1.767 -12.317 1.00 78.69 100 LYS A N 1
ATOM 785 C CA . LYS A 1 100 ? 10.833 2.237 -10.924 1.00 78.69 100 LYS A CA 1
ATOM 786 C C . LYS A 1 100 ? 9.427 2.570 -10.410 1.00 78.69 100 LYS A C 1
ATOM 788 O O . LYS A 1 100 ? 9.077 2.148 -9.309 1.00 78.69 100 LYS A O 1
ATOM 793 N N . LYS A 1 101 ? 8.608 3.279 -11.199 1.00 74.06 101 LYS A N 1
ATOM 794 C CA . LYS A 1 101 ? 7.226 3.640 -10.824 1.00 74.06 101 LYS A CA 1
ATOM 795 C C . LYS A 1 101 ? 6.333 2.418 -10.610 1.00 74.06 101 LYS A C 1
ATOM 797 O O . LYS A 1 101 ? 5.493 2.424 -9.715 1.00 74.06 101 LYS A O 1
ATOM 802 N N . LEU A 1 102 ? 6.489 1.373 -11.421 1.00 73.88 102 LEU A N 1
ATOM 803 C CA . LEU A 1 102 ? 5.716 0.139 -11.254 1.00 73.88 102 LEU A CA 1
ATOM 804 C C . LEU A 1 102 ? 6.069 -0.575 -9.944 1.00 73.88 102 LEU A C 1
ATOM 806 O O . LEU A 1 102 ? 5.174 -1.003 -9.220 1.00 73.88 102 LEU A O 1
ATOM 810 N N . GLN A 1 103 ? 7.357 -0.642 -9.599 1.00 70.25 103 GLN A N 1
ATOM 811 C CA . GLN A 1 103 ? 7.801 -1.260 -8.346 1.00 70.25 103 GLN A CA 1
ATOM 812 C C . GLN A 1 103 ? 7.329 -0.489 -7.107 1.00 70.25 103 GLN A C 1
ATOM 814 O O . GLN A 1 103 ? 6.959 -1.100 -6.107 1.00 70.25 103 GLN A O 1
ATOM 819 N N . THR A 1 104 ? 7.317 0.847 -7.147 1.00 66.19 104 THR A N 1
ATOM 820 C CA . THR A 1 104 ? 6.832 1.642 -6.009 1.00 66.19 104 THR A CA 1
ATOM 821 C C . THR A 1 104 ? 5.320 1.546 -5.824 1.00 66.19 104 THR A C 1
ATOM 823 O O . THR A 1 104 ? 4.865 1.536 -4.680 1.00 66.19 104 THR A O 1
ATOM 826 N N . LYS A 1 105 ? 4.548 1.419 -6.912 1.00 70.50 105 LYS A N 1
ATOM 827 C CA . LYS A 1 105 ? 3.097 1.182 -6.851 1.00 70.50 105 LYS A CA 1
ATOM 828 C C . LYS A 1 105 ? 2.757 -0.144 -6.164 1.00 70.50 105 LYS A C 1
ATOM 830 O O . LYS A 1 105 ? 1.950 -0.135 -5.243 1.00 70.50 105 LYS A O 1
ATOM 835 N N . ASP A 1 106 ? 3.432 -1.234 -6.534 1.00 74.69 106 ASP A N 1
ATOM 836 C CA . ASP A 1 106 ? 3.237 -2.558 -5.912 1.00 74.69 106 ASP A CA 1
ATOM 837 C C . ASP A 1 106 ? 3.554 -2.540 -4.404 1.00 74.69 106 ASP A C 1
ATOM 839 O O . ASP A 1 106 ? 2.840 -3.120 -3.588 1.00 74.69 106 ASP A O 1
ATOM 843 N N . LEU A 1 107 ? 4.595 -1.806 -3.994 1.00 74.69 107 LEU A N 1
ATOM 844 C CA . LEU A 1 107 ? 4.923 -1.649 -2.573 1.00 74.69 107 LEU A CA 1
ATOM 845 C C . LEU A 1 107 ? 3.861 -0.859 -1.798 1.00 74.69 107 LEU A C 1
ATOM 847 O O . LEU A 1 107 ? 3.545 -1.219 -0.664 1.00 74.69 107 LEU A O 1
ATOM 851 N N . HIS A 1 108 ? 3.323 0.211 -2.385 1.00 80.56 108 HIS A N 1
ATOM 852 C CA . HIS A 1 108 ? 2.258 0.999 -1.764 1.00 80.56 108 HIS A CA 1
ATOM 853 C C . HIS A 1 108 ? 0.970 0.182 -1.621 1.00 80.56 108 HIS A C 1
ATOM 855 O O . HIS A 1 108 ? 0.352 0.185 -0.561 1.00 80.56 108 HIS A O 1
ATOM 861 N N . GLU A 1 109 ? 0.598 -0.569 -2.655 1.00 80.00 109 GLU A N 1
ATOM 862 C CA . GLU A 1 109 ? -0.573 -1.445 -2.626 1.00 80.00 109 GLU A CA 1
ATOM 863 C C . GLU A 1 109 ? -0.447 -2.522 -1.541 1.00 80.00 109 GLU A C 1
ATOM 865 O O . GLU A 1 109 ? -1.342 -2.673 -0.711 1.00 80.00 109 GLU A O 1
ATOM 870 N N . LYS A 1 110 ? 0.711 -3.184 -1.444 1.00 82.62 110 LYS A N 1
ATOM 871 C CA . LYS A 1 110 ? 0.996 -4.141 -0.361 1.00 82.62 110 LYS A CA 1
ATOM 872 C C . LYS A 1 110 ? 0.910 -3.518 1.029 1.00 82.62 110 LYS A C 1
ATOM 874 O O . LYS A 1 110 ? 0.480 -4.177 1.973 1.00 82.62 110 LYS A O 1
ATOM 879 N N . MET A 1 111 ? 1.325 -2.261 1.168 1.00 88.06 111 MET A N 1
ATOM 880 C CA . MET A 1 111 ? 1.214 -1.534 2.430 1.00 88.06 111 MET A CA 1
ATOM 881 C C . MET A 1 111 ? -0.250 -1.277 2.801 1.00 88.06 111 MET A C 1
ATOM 883 O O . MET A 1 111 ? -0.621 -1.521 3.945 1.00 88.06 111 MET A O 1
ATOM 887 N N . LEU A 1 112 ? -1.080 -0.858 1.839 1.00 87.75 112 LEU A N 1
ATOM 888 C CA . LEU A 1 112 ? -2.516 -0.657 2.054 1.00 87.75 112 LEU A CA 1
ATOM 889 C C . LEU A 1 112 ? -3.224 -1.950 2.470 1.00 87.75 112 LEU A C 1
ATOM 891 O O . LEU A 1 112 ? -4.017 -1.929 3.406 1.00 87.75 112 LEU A O 1
ATOM 895 N N . VAL A 1 113 ? -2.908 -3.072 1.816 1.00 90.81 113 VAL A N 1
ATOM 896 C CA . VAL A 1 113 ? -3.472 -4.386 2.168 1.00 90.81 113 VAL A CA 1
ATOM 897 C C . VAL A 1 113 ? -3.120 -4.754 3.609 1.00 90.81 113 VAL A C 1
ATOM 899 O O . VAL A 1 113 ? -4.003 -5.089 4.393 1.00 90.81 113 VAL A O 1
ATOM 902 N N . LYS A 1 114 ? -1.848 -4.605 3.994 1.00 92.12 114 LYS A N 1
ATOM 903 C CA . LYS A 1 114 ? -1.394 -4.909 5.355 1.00 92.12 114 LYS A CA 1
ATOM 904 C C . LYS A 1 114 ? -2.055 -4.019 6.415 1.00 92.12 114 LYS A C 1
ATOM 906 O O . LYS A 1 114 ? -2.361 -4.490 7.509 1.00 92.12 114 LYS A O 1
ATOM 911 N N . GLU A 1 115 ? -2.257 -2.738 6.113 1.00 91.31 115 GLU A N 1
ATOM 912 C CA . GLU A 1 115 ? -2.936 -1.810 7.024 1.00 91.31 115 GLU A CA 1
ATOM 913 C C . GLU A 1 115 ? -4.416 -2.187 7.194 1.00 91.31 115 GLU A C 1
ATOM 915 O O . GLU A 1 115 ? -4.923 -2.211 8.317 1.00 91.31 115 GLU A O 1
ATOM 920 N N . ALA A 1 116 ? -5.090 -2.557 6.100 1.00 91.44 116 ALA A N 1
ATOM 921 C CA . ALA A 1 116 ? -6.474 -3.019 6.130 1.00 91.44 116 ALA A CA 1
ATOM 922 C C . ALA A 1 116 ? -6.631 -4.310 6.952 1.00 91.44 116 ALA A C 1
ATOM 924 O O . ALA A 1 116 ? -7.506 -4.380 7.814 1.00 91.44 116 ALA A O 1
ATOM 925 N N . GLU A 1 117 ? -5.749 -5.296 6.757 1.00 93.44 117 GLU A N 1
ATOM 926 C CA . GLU A 1 117 ? -5.733 -6.540 7.542 1.00 93.44 117 GLU A CA 1
ATOM 927 C C . GLU A 1 117 ? -5.560 -6.264 9.040 1.00 93.44 117 GLU A C 1
ATOM 929 O O . GLU A 1 117 ? -6.312 -6.783 9.869 1.00 93.44 117 GLU A O 1
ATOM 934 N N . LYS A 1 118 ? -4.612 -5.389 9.396 1.00 94.00 118 LYS A N 1
ATOM 935 C CA . LYS A 1 118 ? -4.375 -4.999 10.790 1.00 94.00 118 LYS A CA 1
ATOM 936 C C . LYS A 1 118 ? -5.587 -4.286 11.394 1.00 94.00 118 LYS A C 1
ATOM 938 O O . LYS A 1 118 ? -5.940 -4.545 12.544 1.00 94.00 118 LYS A O 1
ATOM 943 N N . SER A 1 119 ? -6.225 -3.396 10.636 1.00 92.75 119 SER A N 1
ATOM 944 C CA . SER A 1 119 ? -7.430 -2.688 11.073 1.00 92.75 119 SER A CA 1
ATOM 945 C C . SER A 1 119 ? -8.594 -3.650 11.323 1.00 92.75 119 SER A C 1
ATOM 947 O O . SER A 1 119 ? -9.233 -3.563 12.373 1.00 92.75 119 SER A O 1
ATOM 949 N N . MET A 1 120 ? -8.814 -4.619 10.429 1.00 93.31 120 MET A N 1
ATOM 950 C CA . MET A 1 120 ? -9.833 -5.656 10.619 1.00 93.31 120 MET A CA 1
ATOM 951 C C . MET A 1 120 ? -9.559 -6.504 11.863 1.00 93.31 120 MET A C 1
ATOM 953 O O . MET A 1 120 ? -10.474 -6.753 12.646 1.00 93.31 120 MET A O 1
ATOM 957 N N . GLN A 1 121 ? -8.304 -6.902 12.082 1.00 93.44 121 GLN A N 1
ATOM 958 C CA . GLN A 1 121 ? -7.929 -7.705 13.244 1.00 93.44 121 GLN A CA 1
ATOM 959 C C . GLN A 1 121 ? -8.166 -6.957 14.564 1.00 93.44 121 GLN A C 1
ATOM 961 O O . GLN A 1 121 ? -8.764 -7.516 15.482 1.00 93.44 121 GLN A O 1
ATOM 966 N N . MET A 1 122 ? -7.779 -5.679 14.637 1.00 93.62 122 MET A N 1
ATOM 967 C CA . MET A 1 122 ? -8.052 -4.839 15.810 1.00 93.62 122 MET A CA 1
ATOM 968 C C . MET A 1 122 ? -9.553 -4.621 16.036 1.00 93.62 122 MET A C 1
ATOM 970 O O . MET A 1 122 ? -9.992 -4.560 17.182 1.00 93.62 122 MET A O 1
ATOM 974 N N . SER A 1 123 ? -10.350 -4.506 14.968 1.00 93.88 123 SER A N 1
ATOM 975 C CA . SER A 1 123 ? -11.808 -4.395 15.090 1.00 93.88 123 SER A CA 1
ATOM 976 C C . SER A 1 123 ? -12.407 -5.658 15.705 1.00 93.88 123 SER A C 1
ATOM 978 O O . SER A 1 123 ? -13.162 -5.557 16.663 1.00 93.88 123 SER A O 1
ATOM 980 N N . MET A 1 124 ? -12.026 -6.842 15.212 1.00 93.62 124 MET A N 1
ATOM 981 C CA . MET A 1 124 ? -12.529 -8.111 15.753 1.00 93.62 124 MET A CA 1
ATOM 982 C C . MET A 1 124 ? -12.141 -8.305 17.223 1.00 93.62 124 MET A C 1
ATOM 984 O O . MET A 1 124 ? -12.958 -8.762 18.017 1.00 93.62 124 MET A O 1
ATOM 988 N N . GLU A 1 125 ? -10.912 -7.950 17.600 1.00 93.50 125 GLU A N 1
ATOM 989 C CA . GLU A 1 125 ? -10.454 -8.053 18.988 1.00 93.50 125 GLU A CA 1
ATOM 990 C C . GLU A 1 125 ? -11.224 -7.098 19.912 1.00 93.50 125 GLU A C 1
ATOM 992 O O . GLU A 1 125 ? -11.708 -7.514 20.966 1.00 93.50 125 GLU A O 1
ATOM 997 N N . ASN A 1 126 ? -11.429 -5.849 19.482 1.00 93.38 126 ASN A N 1
ATOM 998 C CA . ASN A 1 126 ? -12.253 -4.895 20.221 1.00 93.38 126 ASN A CA 1
ATOM 999 C C . ASN A 1 126 ? -13.707 -5.357 20.340 1.00 93.38 126 ASN A C 1
ATOM 1001 O O . ASN A 1 126 ? -14.289 -5.208 21.409 1.00 93.38 126 ASN A O 1
ATOM 1005 N N . ASP A 1 127 ? -14.291 -5.945 19.296 1.00 94.12 127 ASP A N 1
ATOM 1006 C CA . ASP A 1 127 ? -15.662 -6.459 19.348 1.00 94.12 127 ASP A CA 1
ATOM 1007 C C . ASP A 1 127 ? -15.802 -7.599 20.366 1.00 94.12 127 ASP A C 1
ATOM 1009 O O . ASP A 1 127 ? -16.781 -7.646 21.113 1.00 94.12 127 ASP A O 1
ATOM 1013 N N . ILE A 1 128 ? -14.804 -8.486 20.456 1.00 93.69 128 ILE A N 1
ATOM 1014 C CA . ILE A 1 128 ? -14.768 -9.557 21.462 1.00 93.69 128 ILE A CA 1
ATOM 1015 C C . ILE A 1 128 ? -14.688 -8.967 22.875 1.00 93.69 128 ILE A C 1
ATOM 1017 O O . ILE A 1 128 ? -15.463 -9.362 23.749 1.00 93.69 128 ILE A O 1
ATOM 1021 N N . ILE A 1 129 ? -13.788 -8.005 23.100 1.00 93.94 129 ILE A N 1
ATOM 1022 C CA . ILE A 1 129 ? -13.615 -7.351 24.406 1.00 93.94 129 ILE A CA 1
ATOM 1023 C C . ILE A 1 129 ? -14.877 -6.571 24.795 1.00 93.94 129 ILE A C 1
ATOM 1025 O O . ILE A 1 129 ? -15.360 -6.684 25.921 1.00 93.94 129 ILE A O 1
ATOM 1029 N N . ASN A 1 130 ? -15.454 -5.814 23.863 1.00 93.50 130 ASN A N 1
ATOM 1030 C CA . ASN A 1 130 ? -16.676 -5.043 24.081 1.00 93.50 130 ASN A CA 1
ATOM 1031 C C . ASN A 1 130 ? -17.861 -5.953 24.405 1.00 93.50 130 ASN A C 1
ATOM 1033 O O . ASN A 1 130 ? -18.653 -5.645 25.292 1.00 93.50 130 ASN A O 1
ATOM 1037 N N . LYS A 1 131 ? -17.973 -7.102 23.733 1.00 94.38 131 LYS A N 1
ATOM 1038 C CA . LYS A 1 131 ? -19.021 -8.075 24.032 1.00 94.38 131 LYS A CA 1
ATOM 1039 C C . LYS A 1 131 ? -18.848 -8.684 25.426 1.00 94.38 131 LYS A C 1
ATOM 1041 O O . LYS A 1 131 ? -19.804 -8.699 26.194 1.00 94.38 131 LYS A O 1
ATOM 1046 N N . ALA A 1 132 ? -17.636 -9.120 25.771 1.00 93.56 132 ALA A N 1
ATOM 1047 C CA . ALA A 1 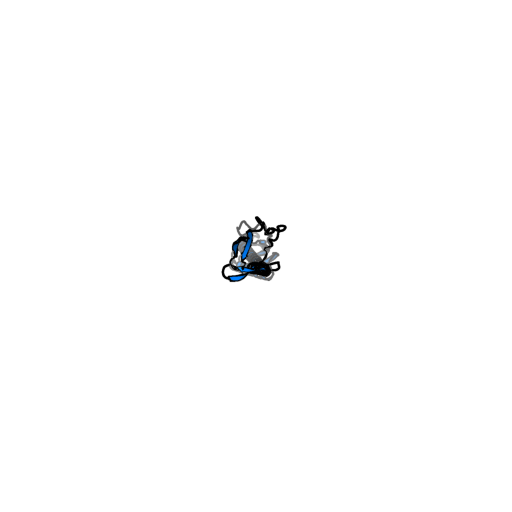132 ? -17.348 -9.691 27.087 1.00 93.56 132 ALA A CA 1
ATOM 1048 C C . ALA A 1 132 ? -17.595 -8.681 28.223 1.00 93.56 132 ALA A C 1
ATOM 1050 O O . ALA A 1 132 ? -18.209 -9.014 29.234 1.00 93.56 132 ALA A O 1
ATOM 1051 N N . THR A 1 133 ? -17.178 -7.428 28.033 1.00 93.44 133 THR A N 1
ATOM 1052 C CA . THR A 1 133 ? -17.410 -6.358 29.016 1.00 93.44 133 THR A CA 1
ATOM 1053 C C . THR A 1 133 ? -18.890 -6.008 29.149 1.00 93.44 133 THR A C 1
ATOM 1055 O O . THR A 1 133 ? -19.365 -5.800 30.264 1.00 93.44 133 THR A O 1
ATOM 1058 N N . TYR A 1 134 ? -19.649 -5.985 28.048 1.00 94.19 134 TYR A N 1
ATOM 1059 C CA . TYR A 1 134 ? -21.091 -5.745 28.099 1.00 94.19 134 TYR A CA 1
ATOM 1060 C C . TYR A 1 134 ? -21.827 -6.852 28.867 1.00 94.19 134 TYR A C 1
ATOM 1062 O O . TYR A 1 134 ? -22.662 -6.553 29.720 1.00 94.19 134 TYR A O 1
ATOM 1070 N N . GLU A 1 135 ? -21.473 -8.117 28.622 1.00 94.56 135 GLU A N 1
ATOM 1071 C CA . GLU A 1 135 ? -22.031 -9.271 29.340 1.00 94.56 135 GLU A CA 1
ATOM 1072 C C . GLU A 1 135 ? -21.721 -9.219 30.849 1.00 94.56 135 GLU A C 1
ATOM 1074 O O . GLU A 1 135 ? -22.606 -9.470 31.672 1.00 94.56 135 GLU A O 1
ATOM 1079 N N . GLU A 1 136 ? -20.500 -8.833 31.238 1.00 94.06 136 GLU A N 1
ATOM 1080 C CA . GLU A 1 136 ? -20.114 -8.678 32.649 1.00 94.06 136 GLU A CA 1
ATOM 1081 C C . GLU A 1 136 ? -20.903 -7.554 33.343 1.00 94.06 136 GLU A C 1
ATOM 1083 O O . GLU A 1 136 ? -21.440 -7.741 34.441 1.00 94.06 136 GLU A O 1
ATOM 1088 N N . VAL A 1 137 ? -21.036 -6.399 32.683 1.00 95.44 137 VAL A N 1
ATOM 1089 C CA . VAL A 1 137 ? -21.822 -5.267 33.195 1.00 95.44 137 VAL A CA 1
ATOM 1090 C C . VAL A 1 137 ? -23.301 -5.642 33.329 1.00 95.44 137 VAL A C 1
ATOM 1092 O O . VAL A 1 137 ? -23.941 -5.297 34.329 1.00 95.44 137 VAL A O 1
ATOM 1095 N N . GLU A 1 138 ? -23.862 -6.381 32.371 1.00 95.31 138 GLU A N 1
ATOM 1096 C CA . GLU A 1 138 ? -25.249 -6.848 32.440 1.00 95.31 138 GLU A CA 1
ATOM 1097 C C . GLU A 1 138 ? -25.468 -7.837 33.604 1.00 95.31 138 GLU A C 1
ATOM 1099 O O . GLU A 1 138 ? -26.461 -7.756 34.335 1.00 95.31 138 GLU A O 1
ATOM 1104 N N . ALA A 1 139 ? -24.524 -8.752 33.833 1.00 95.31 139 ALA A N 1
ATOM 1105 C CA . ALA A 1 139 ? -24.599 -9.695 34.945 1.00 95.31 139 ALA A CA 1
ATOM 1106 C C . ALA A 1 139 ? -24.530 -8.987 36.312 1.00 95.31 139 ALA A C 1
ATOM 1108 O O . ALA A 1 139 ? -25.330 -9.277 37.210 1.00 95.31 139 ALA A O 1
ATOM 1109 N N . GLU A 1 140 ? -23.616 -8.026 36.465 1.00 94.69 140 GLU A N 1
ATOM 1110 C CA . GLU A 1 140 ? -23.447 -7.262 37.706 1.00 94.69 140 GLU A CA 1
ATOM 1111 C C . GLU A 1 140 ? -24.643 -6.335 37.982 1.00 94.69 140 GLU A C 1
ATOM 1113 O O . GLU A 1 140 ? -25.108 -6.228 39.121 1.00 94.69 140 GLU A O 1
ATOM 1118 N N . THR A 1 141 ? -25.210 -5.702 36.950 1.00 94.44 141 THR A N 1
ATOM 1119 C CA . THR A 1 141 ? -26.415 -4.866 37.099 1.00 94.44 141 THR A CA 1
ATOM 1120 C C . THR A 1 141 ? -27.619 -5.684 37.566 1.00 94.44 141 THR A C 1
ATOM 1122 O O . THR A 1 141 ? -28.262 -5.291 38.546 1.00 94.44 141 THR A O 1
ATOM 1125 N N . LYS A 1 142 ? -27.856 -6.863 36.972 1.00 95.12 142 LYS A N 1
ATOM 1126 C CA . LYS A 1 142 ? -28.885 -7.817 37.428 1.00 95.12 142 LYS A CA 1
ATOM 1127 C C . LYS A 1 142 ? -28.654 -8.281 38.867 1.00 95.12 142 LYS A C 1
ATOM 1129 O O . LYS A 1 142 ? -29.610 -8.431 39.630 1.00 95.12 142 LYS A O 1
ATOM 1134 N N . ARG A 1 143 ? -27.397 -8.498 39.274 1.00 95.44 143 ARG A N 1
ATOM 1135 C CA . ARG A 1 143 ? -27.058 -8.890 40.653 1.00 95.44 143 ARG A CA 1
ATOM 1136 C C . ARG A 1 143 ? -27.434 -7.800 41.656 1.00 95.44 143 ARG A C 1
ATOM 1138 O O . ARG A 1 143 ? -28.089 -8.094 42.655 1.00 95.44 143 ARG A O 1
ATOM 1145 N N . ARG A 1 144 ? -27.064 -6.549 41.367 1.00 94.25 144 ARG A N 1
ATOM 1146 C CA . ARG A 1 144 ? -27.389 -5.390 42.216 1.00 94.25 144 ARG A CA 1
ATOM 1147 C C . ARG A 1 144 ? -28.885 -5.124 42.288 1.00 94.25 144 ARG A C 1
ATOM 1149 O O . ARG A 1 144 ? -29.375 -4.693 43.325 1.00 94.25 144 ARG A O 1
ATOM 1156 N N . GLU A 1 145 ? -29.612 -5.355 41.201 1.00 94.94 145 GLU A N 1
ATOM 1157 C CA . GLU A 1 145 ? -31.065 -5.206 41.183 1.00 94.94 145 GLU A CA 1
ATOM 1158 C C . GLU A 1 145 ? -31.751 -6.221 42.101 1.00 94.94 145 GLU A C 1
ATOM 1160 O O . GLU A 1 145 ? -32.516 -5.813 42.972 1.00 94.94 145 GLU A O 1
ATOM 1165 N N . LYS A 1 146 ? -31.372 -7.503 42.017 1.00 95.31 146 LYS A N 1
ATOM 1166 C CA . LYS A 1 146 ? -31.868 -8.543 42.935 1.00 95.31 146 LYS A CA 1
ATOM 1167 C C . LYS A 1 146 ? -31.538 -8.257 44.400 1.00 95.31 146 LYS A C 1
ATOM 1169 O O . LYS A 1 146 ? -32.322 -8.580 45.285 1.00 95.31 146 LYS A O 1
ATOM 1174 N N . GLU A 1 147 ? -30.368 -7.689 44.678 1.00 93.31 147 GLU A N 1
ATOM 1175 C CA . GLU A 1 147 ? -29.987 -7.309 46.042 1.00 93.31 147 GLU A CA 1
ATOM 1176 C C . GLU A 1 147 ? -30.853 -6.157 46.570 1.00 93.31 147 GLU A C 1
ATOM 1178 O O . GLU A 1 147 ? -31.341 -6.223 47.698 1.00 93.31 147 GLU A O 1
ATOM 1183 N N . ARG A 1 148 ? -31.123 -5.141 45.739 1.00 93.31 148 ARG A N 1
ATOM 1184 C CA . ARG A 1 148 ? -32.046 -4.048 46.084 1.00 93.31 148 ARG A CA 1
ATOM 1185 C C . ARG A 1 148 ? -33.469 -4.548 46.323 1.00 93.31 148 ARG A C 1
ATOM 1187 O O . ARG A 1 148 ? -34.098 -4.093 47.273 1.00 93.31 148 ARG A O 1
ATOM 1194 N N . GLU A 1 149 ? -33.946 -5.476 45.498 1.00 95.62 149 GLU A N 1
ATOM 1195 C CA . GLU A 1 149 ? -35.273 -6.082 45.634 1.00 95.62 149 GLU A CA 1
ATOM 1196 C C . GLU A 1 149 ? -35.397 -6.851 46.955 1.00 95.62 149 GLU A C 1
ATOM 1198 O O . GLU A 1 149 ? -36.308 -6.580 47.729 1.00 95.62 149 GLU A O 1
ATOM 1203 N N . LYS A 1 150 ? -34.412 -7.689 47.307 1.00 94.88 150 LYS A N 1
ATOM 1204 C CA . LYS A 1 150 ? -34.392 -8.391 48.604 1.00 94.88 150 LYS A CA 1
ATOM 1205 C C . LYS A 1 150 ? -34.391 -7.445 49.805 1.00 94.88 150 LYS A C 1
ATOM 1207 O O . LYS A 1 150 ? -35.115 -7.675 50.769 1.00 94.88 150 LYS A O 1
ATOM 1212 N N . ILE A 1 151 ? -33.589 -6.378 49.757 1.00 93.19 151 ILE A N 1
ATOM 1213 C CA . ILE A 1 151 ? -33.560 -5.367 50.828 1.00 93.19 151 ILE A CA 1
ATOM 1214 C C . ILE A 1 151 ? -34.921 -4.668 50.938 1.00 93.19 151 ILE A C 1
ATOM 1216 O O . ILE A 1 151 ? -35.371 -4.356 52.042 1.00 93.19 151 ILE A O 1
ATOM 1220 N N . GLN A 1 152 ? -35.572 -4.400 49.806 1.00 93.00 152 GLN A N 1
ATOM 1221 C CA . GLN A 1 152 ? -36.896 -3.790 49.776 1.00 93.00 152 GLN A CA 1
ATOM 1222 C C . GLN A 1 152 ? -37.958 -4.732 50.361 1.00 93.00 152 GLN A C 1
ATOM 1224 O O . GLN A 1 152 ? -38.716 -4.309 51.233 1.00 93.00 152 GLN A O 1
ATOM 1229 N N . GLU A 1 153 ? -37.956 -6.009 49.973 1.00 94.31 153 GLU A N 1
ATOM 1230 C CA . GLU A 1 153 ? -38.842 -7.040 50.528 1.00 94.31 153 GLU A CA 1
ATOM 1231 C C . GLU A 1 153 ? -38.667 -7.196 52.048 1.00 94.31 153 GLU A C 1
ATOM 1233 O O . GLU A 1 153 ? -39.653 -7.284 52.783 1.00 94.31 153 GLU A O 1
ATOM 1238 N N . GLU A 1 154 ? -37.427 -7.181 52.550 1.00 93.50 154 GLU A N 1
ATOM 1239 C CA . GLU A 1 154 ? -37.141 -7.280 53.986 1.00 93.50 154 GLU A CA 1
ATOM 1240 C C . GLU A 1 154 ? -37.654 -6.055 54.762 1.00 93.50 154 GLU A C 1
ATOM 1242 O O . GLU A 1 154 ? -38.258 -6.199 55.830 1.00 93.50 154 GLU A O 1
ATOM 1247 N N . LYS A 1 155 ? -37.488 -4.846 54.206 1.00 92.62 155 LYS A N 1
ATOM 1248 C CA . LYS A 1 155 ? -38.051 -3.613 54.782 1.00 92.62 155 LYS A CA 1
ATOM 1249 C C . LYS A 1 155 ? -39.575 -3.652 54.820 1.00 92.62 155 LYS A C 1
ATOM 1251 O O . LYS A 1 155 ? -40.167 -3.324 55.847 1.00 92.62 155 LYS A O 1
ATOM 1256 N N . GLU A 1 156 ? -40.209 -4.074 53.731 1.00 92.25 156 GLU A N 1
ATOM 1257 C CA . GLU A 1 156 ? -41.666 -4.207 53.654 1.00 92.25 156 GLU A CA 1
ATOM 1258 C C . GLU A 1 156 ? -42.195 -5.257 54.634 1.00 92.25 156 GLU A C 1
ATOM 1260 O O . GLU A 1 156 ? -43.224 -5.046 55.281 1.00 92.25 156 GLU A O 1
ATOM 1265 N N . PHE A 1 157 ? -41.474 -6.367 54.800 1.00 92.19 157 PHE A N 1
ATOM 1266 C CA . PHE A 1 157 ? -41.791 -7.382 55.797 1.00 92.19 157 PHE A CA 1
ATOM 1267 C C . PHE A 1 157 ? -41.692 -6.829 57.225 1.00 92.19 157 PHE A C 1
ATOM 1269 O O . PHE A 1 157 ? -42.600 -7.046 58.035 1.00 92.19 157 PHE A O 1
ATOM 1276 N N . TYR A 1 158 ? -40.624 -6.088 57.535 1.00 90.38 158 TYR A N 1
ATOM 1277 C CA . TYR A 1 158 ? -40.430 -5.483 58.852 1.00 90.38 158 TYR A CA 1
ATOM 1278 C C . TYR A 1 158 ? -41.512 -4.443 59.172 1.00 90.38 158 TYR A C 1
ATOM 1280 O O . TYR A 1 158 ? -42.100 -4.479 60.256 1.00 90.38 158 TYR A O 1
ATOM 1288 N N . GLU A 1 159 ? -41.843 -3.569 58.218 1.00 90.62 159 GLU A N 1
ATOM 1289 C CA . GLU A 1 159 ? -42.926 -2.593 58.377 1.00 90.62 159 GLU A CA 1
ATOM 1290 C C . GLU A 1 159 ? -44.289 -3.276 58.554 1.00 90.62 159 GLU A C 1
ATOM 1292 O O . GLU A 1 159 ? -45.063 -2.890 59.434 1.00 90.62 159 GLU A O 1
ATOM 1297 N N . ARG A 1 160 ? -44.570 -4.358 57.815 1.00 87.56 160 ARG A N 1
ATOM 1298 C CA . ARG A 1 160 ? -45.806 -5.139 57.992 1.00 87.56 160 ARG A CA 1
ATOM 1299 C C . ARG A 1 160 ? -45.901 -5.745 59.394 1.00 87.56 160 ARG A C 1
ATOM 1301 O O . ARG A 1 160 ? -46.938 -5.608 60.040 1.00 87.56 160 ARG A O 1
ATOM 1308 N N . LYS A 1 161 ? -44.815 -6.345 59.899 1.00 86.12 161 LYS A N 1
ATOM 1309 C CA . LYS A 1 161 ? -44.744 -6.856 61.281 1.00 86.12 161 LYS A CA 1
ATOM 1310 C C . LYS A 1 161 ? -44.933 -5.751 62.321 1.00 86.12 161 LYS A C 1
ATOM 1312 O O . LYS A 1 161 ? -45.605 -5.964 63.331 1.00 86.12 161 LYS A O 1
ATOM 1317 N N . ARG A 1 162 ? -44.351 -4.571 62.091 1.00 87.06 162 ARG A N 1
ATOM 1318 C CA . ARG A 1 162 ? -44.508 -3.403 62.965 1.00 87.06 162 ARG A CA 1
ATOM 1319 C C . ARG A 1 162 ? -45.970 -2.959 63.026 1.00 87.06 162 ARG A C 1
ATOM 1321 O O . ARG A 1 162 ? -46.505 -2.813 64.124 1.00 87.06 162 ARG A O 1
ATOM 1328 N N . LEU A 1 163 ? -46.629 -2.812 61.879 1.00 83.75 163 LEU A N 1
ATOM 1329 C CA . LEU A 1 163 ? -48.058 -2.490 61.792 1.00 83.75 163 LEU A CA 1
ATOM 1330 C C . LEU A 1 163 ? -48.934 -3.548 62.481 1.00 83.75 163 LEU A C 1
ATOM 1332 O O . LEU A 1 163 ? -49.838 -3.196 63.235 1.00 83.75 163 LEU A O 1
ATOM 1336 N N . GLU A 1 164 ? -48.632 -4.835 62.300 1.00 80.44 164 GLU A N 1
ATOM 1337 C CA . GLU A 1 164 ? -49.343 -5.930 62.974 1.00 80.44 164 GLU A CA 1
ATOM 1338 C C . GLU A 1 164 ? -49.166 -5.884 64.502 1.00 80.44 164 GLU A C 1
ATOM 1340 O O . GLU A 1 164 ? -50.118 -6.113 65.247 1.00 80.44 164 GLU A O 1
ATOM 1345 N N . SER A 1 165 ? -47.977 -5.510 64.990 1.00 70.81 165 SER A N 1
ATOM 1346 C CA . SER A 1 165 ? -47.727 -5.335 66.427 1.00 70.81 165 SER A CA 1
ATOM 1347 C C . SER A 1 165 ? -48.478 -4.146 67.040 1.00 70.81 165 SER A C 1
ATOM 1349 O O . SER A 1 165 ? -48.905 -4.239 68.190 1.00 70.81 165 SER A O 1
ATOM 1351 N N . LEU A 1 166 ? -48.694 -3.065 66.279 1.00 71.12 166 LEU A N 1
ATOM 1352 C CA . LEU A 1 166 ? -49.504 -1.917 66.706 1.00 71.12 166 LEU A CA 1
ATOM 1353 C C . LEU A 1 166 ? -51.009 -2.216 66.698 1.00 71.12 166 LEU A C 1
ATOM 1355 O O . LEU A 1 166 ? -51.737 -1.655 67.512 1.00 71.12 166 LEU A O 1
ATOM 1359 N N . ASN A 1 167 ? -51.462 -3.103 65.810 1.00 62.25 167 ASN A N 1
ATOM 1360 C CA . ASN A 1 167 ? -52.867 -3.498 65.688 1.00 62.25 167 ASN A CA 1
ATOM 1361 C C . ASN A 1 167 ? -53.289 -4.610 66.656 1.00 62.25 167 ASN A C 1
ATOM 1363 O O . ASN A 1 167 ? -54.457 -5.002 66.659 1.00 62.25 167 ASN A O 1
ATOM 1367 N N . LYS A 1 168 ? -52.386 -5.117 67.507 1.00 56.09 168 LYS A N 1
ATOM 1368 C CA . LYS A 1 168 ? -52.810 -5.966 68.622 1.00 56.09 168 LYS A CA 1
ATOM 1369 C C . LYS A 1 168 ? -53.648 -5.112 69.577 1.00 56.09 168 LYS A C 1
ATOM 1371 O O . LYS A 1 168 ? -53.135 -4.102 70.067 1.00 56.09 168 LYS A O 1
ATOM 1376 N N . PRO A 1 169 ? -54.907 -5.484 69.874 1.00 50.19 169 PRO A N 1
ATOM 1377 C CA . PRO A 1 169 ? -55.662 -4.786 70.900 1.00 50.19 169 PRO A CA 1
ATOM 1378 C C . PRO A 1 169 ? -54.847 -4.856 72.191 1.00 50.19 169 PRO A C 1
ATOM 1380 O O . PRO A 1 169 ? -54.486 -5.943 72.644 1.00 50.19 169 PRO A O 1
ATOM 1383 N N . LYS A 1 170 ? -54.508 -3.693 72.761 1.00 48.84 170 LYS A N 1
ATOM 1384 C CA . LYS A 1 170 ? -53.963 -3.606 74.116 1.00 48.84 170 LYS A CA 1
ATOM 1385 C C . LYS A 1 170 ? -55.036 -4.126 75.069 1.00 48.84 170 LYS A C 1
ATOM 1387 O O . LYS A 1 170 ? -55.831 -3.355 75.596 1.00 48.84 170 LYS A O 1
ATOM 1392 N N . THR A 1 171 ? -55.073 -5.433 75.290 1.00 44.56 171 THR A N 1
ATOM 1393 C CA . THR A 1 171 ? -55.730 -6.007 76.456 1.00 44.56 171 THR A CA 1
ATOM 1394 C C . THR A 1 171 ? -54.900 -5.582 77.658 1.00 44.56 171 THR A C 1
ATOM 1396 O O . THR A 1 171 ? -53.873 -6.188 77.957 1.00 44.56 171 THR A O 1
ATOM 1399 N N . LEU A 1 172 ? -55.304 -4.481 78.296 1.00 44.41 172 LEU A N 1
ATOM 1400 C CA . LEU A 1 172 ? -54.900 -4.156 79.659 1.00 44.41 172 LEU A CA 1
ATOM 1401 C C . LEU A 1 172 ? -55.259 -5.372 80.516 1.00 44.41 172 LEU A C 1
ATOM 1403 O O . LEU A 1 172 ? -56.432 -5.631 80.771 1.00 44.41 172 LEU A O 1
ATOM 1407 N N . GLY A 1 173 ? -54.253 -6.169 80.871 1.00 41.06 173 GLY A N 1
ATOM 1408 C CA . GLY A 1 173 ? -54.439 -7.347 81.702 1.00 41.06 173 GLY A CA 1
ATOM 1409 C C . GLY A 1 173 ? -54.961 -6.924 83.069 1.00 41.06 173 GLY A C 1
ATOM 1410 O O . GLY A 1 173 ? -54.248 -6.285 83.839 1.00 41.06 173 GLY A O 1
ATOM 1411 N N . ALA A 1 174 ? -56.209 -7.269 83.372 1.00 43.22 174 ALA A N 1
ATOM 1412 C CA . ALA A 1 174 ? -56.704 -7.260 84.736 1.00 43.22 174 ALA A CA 1
ATOM 1413 C C . ALA A 1 174 ? -55.942 -8.344 85.514 1.00 43.22 174 ALA A C 1
ATOM 1415 O O . ALA A 1 174 ? -56.040 -9.525 85.188 1.00 43.22 174 ALA A O 1
ATOM 1416 N N . VAL A 1 175 ? -55.153 -7.954 86.516 1.00 42.97 175 VAL A N 1
ATOM 1417 C CA . VAL A 1 175 ? -54.471 -8.896 87.414 1.00 42.97 175 VAL A CA 1
ATOM 1418 C C . VAL A 1 175 ? -55.022 -8.696 88.823 1.00 42.97 175 VAL A C 1
ATOM 1420 O O . VAL A 1 175 ? -54.573 -7.808 89.547 1.00 42.97 175 VAL A O 1
ATOM 1423 N N . GLY A 1 176 ? -56.002 -9.517 89.209 1.00 51.91 176 GLY A N 1
ATOM 1424 C CA . GLY A 1 176 ? -56.541 -9.571 90.573 1.00 51.91 176 GLY A CA 1
ATOM 1425 C C . GLY A 1 176 ? -57.957 -10.145 90.658 1.00 51.91 176 GLY A C 1
ATOM 1426 O O . GLY A 1 176 ? -58.705 -10.097 89.683 1.00 51.91 176 GLY A O 1
ATOM 1427 N N . GLU A 1 177 ? -58.315 -10.685 91.827 1.00 49.50 177 GLU A N 1
ATOM 1428 C CA . GLU A 1 177 ? -59.685 -11.102 92.157 1.00 49.50 177 GLU A CA 1
ATOM 1429 C C . GLU A 1 177 ? -60.613 -9.880 92.073 1.00 49.50 177 GLU A C 1
ATOM 1431 O O . GLU A 1 177 ? -60.428 -8.898 92.792 1.00 49.50 177 GLU A O 1
ATOM 1436 N N . GLY A 1 178 ? -61.557 -9.898 91.131 1.00 53.66 178 GLY A N 1
ATOM 1437 C CA . GLY A 1 178 ? -62.563 -8.846 91.001 1.00 53.66 178 GLY A CA 1
ATOM 1438 C C . GLY A 1 178 ? -63.642 -8.992 92.073 1.00 53.66 178 GLY A C 1
ATOM 1439 O O . GLY A 1 178 ? -64.068 -10.107 92.370 1.00 53.66 178 GLY A O 1
ATOM 1440 N N . GLU A 1 179 ? -64.103 -7.875 92.632 1.00 55.81 179 GLU A N 1
ATOM 1441 C CA . GLU A 1 179 ? -65.207 -7.850 93.596 1.00 55.81 179 GLU A CA 1
ATOM 1442 C C . GLU A 1 179 ? -66.494 -7.414 92.874 1.00 55.81 179 GLU A C 1
ATOM 1444 O O . GLU A 1 179 ? -66.500 -6.458 92.092 1.00 55.81 179 GLU A O 1
ATOM 1449 N N . MET A 1 180 ? -67.586 -8.149 93.092 1.00 57.12 180 MET A N 1
ATOM 1450 C CA . MET A 1 180 ? -68.912 -7.815 92.564 1.00 57.12 180 MET A CA 1
ATOM 1451 C C . MET A 1 180 ? -69.592 -6.826 93.506 1.00 57.12 180 MET A C 1
ATOM 1453 O O . MET A 1 180 ? -69.853 -7.156 94.662 1.00 57.12 180 MET A O 1
ATOM 1457 N N . ILE A 1 181 ? -69.906 -5.631 93.010 1.00 59.38 181 ILE A N 1
ATOM 1458 C CA . ILE A 1 181 ? -70.553 -4.573 93.791 1.00 59.38 181 ILE A CA 1
ATOM 1459 C C . ILE A 1 181 ? -71.886 -4.226 93.132 1.00 59.38 181 ILE A C 1
ATOM 1461 O O . ILE A 1 181 ? -71.949 -3.984 91.928 1.00 59.38 181 ILE A O 1
ATOM 1465 N N . THR A 1 182 ? -72.956 -4.199 93.924 1.00 58.59 182 THR A N 1
ATOM 1466 C CA . THR A 1 182 ? -74.269 -3.708 93.488 1.00 58.59 182 THR A CA 1
ATOM 1467 C C . THR A 1 182 ? -74.317 -2.199 93.645 1.00 58.59 182 THR A C 1
ATOM 1469 O O . THR A 1 182 ? -74.228 -1.691 94.759 1.00 58.59 182 THR A O 1
ATOM 1472 N N . CYS A 1 183 ? -74.425 -1.497 92.522 1.00 57.72 183 CYS A N 1
ATOM 1473 C CA . CYS A 1 183 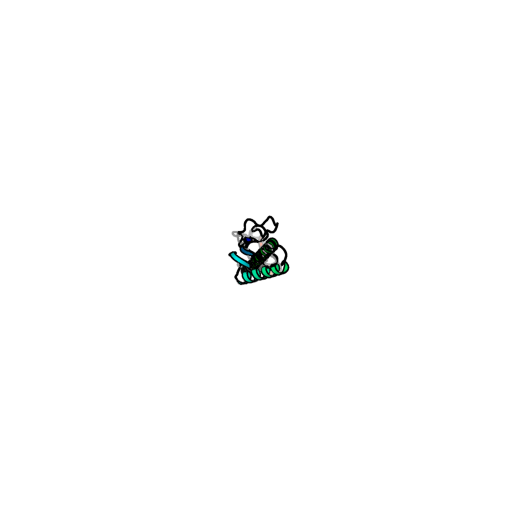? -74.507 -0.046 92.475 1.00 57.72 183 CYS A CA 1
ATOM 1474 C C . CYS A 1 183 ? -75.894 0.451 92.921 1.00 57.72 183 CYS A C 1
ATOM 1476 O O . CYS A 1 183 ? -76.865 -0.306 92.990 1.00 57.72 183 CYS A O 1
ATOM 1478 N N . ILE A 1 184 ? -75.998 1.757 93.178 1.00 53.59 184 ILE A N 1
ATOM 1479 C CA . ILE A 1 184 ? -77.247 2.438 93.567 1.00 53.59 184 ILE A CA 1
ATOM 1480 C C . ILE A 1 184 ? -78.385 2.310 92.543 1.00 53.59 184 ILE A C 1
ATOM 1482 O O . ILE A 1 184 ? -79.548 2.469 92.900 1.00 53.59 184 ILE A O 1
ATOM 1486 N N . ASP A 1 185 ? -78.063 2.019 91.281 1.00 63.31 185 ASP A N 1
ATOM 1487 C CA . ASP A 1 185 ? -79.034 1.748 90.214 1.00 63.31 185 ASP A CA 1
ATOM 1488 C C . ASP A 1 185 ? -79.588 0.307 90.265 1.00 63.31 185 ASP A C 1
ATOM 1490 O O . ASP A 1 185 ? -80.394 -0.085 89.421 1.00 63.31 185 ASP A O 1
ATOM 1494 N N . GLY A 1 186 ? -79.169 -0.484 91.259 1.00 58.91 186 GLY A N 1
ATOM 1495 C CA . GLY A 1 186 ? -79.558 -1.877 91.453 1.00 58.91 186 GLY A CA 1
ATOM 1496 C C . GLY A 1 186 ? -78.808 -2.862 90.557 1.00 58.91 186 GLY A C 1
ATOM 1497 O O . GLY A 1 186 ? -79.067 -4.064 90.638 1.00 58.91 186 GLY A O 1
ATOM 1498 N N . GLN A 1 187 ? -77.878 -2.400 89.714 1.00 59.53 187 GLN A N 1
ATOM 1499 C CA . GLN A 1 187 ? -77.083 -3.277 88.860 1.00 59.53 187 GLN A CA 1
ATOM 1500 C C . GLN A 1 187 ? -75.805 -3.721 89.566 1.00 59.53 187 GLN A C 1
ATOM 1502 O O . GLN A 1 187 ? -75.027 -2.909 90.065 1.00 59.53 187 GLN A O 1
ATOM 1507 N N . SER A 1 188 ? -75.549 -5.026 89.562 1.00 54.78 188 SER A N 1
ATOM 1508 C CA . SER A 1 188 ? -74.275 -5.571 90.023 1.00 54.78 188 SER A CA 1
ATOM 1509 C C . SER A 1 188 ? -73.227 -5.492 88.920 1.00 54.78 188 SER A C 1
ATOM 1511 O O . SER A 1 188 ? -73.437 -5.993 87.814 1.00 54.78 188 SER A O 1
ATOM 1513 N N . ARG A 1 189 ? -72.092 -4.864 89.225 1.00 61.41 189 ARG A N 1
ATOM 1514 C CA . ARG A 1 189 ? -70.961 -4.701 88.311 1.00 61.41 189 ARG A CA 1
ATOM 1515 C C . ARG A 1 189 ? -69.697 -5.268 88.948 1.00 61.41 189 ARG A C 1
ATOM 1517 O O . ARG A 1 189 ? -69.499 -5.174 90.159 1.00 61.41 189 ARG A O 1
ATOM 1524 N N . MET A 1 190 ? -68.866 -5.898 88.122 1.00 55.25 190 MET A N 1
ATOM 1525 C CA . MET A 1 190 ? -67.609 -6.500 88.555 1.00 55.25 190 MET A CA 1
ATOM 1526 C C . MET A 1 190 ? -66.491 -5.481 88.409 1.00 55.25 190 MET A C 1
ATOM 1528 O O . MET A 1 190 ? -66.254 -4.966 87.316 1.00 55.25 190 MET A O 1
ATOM 1532 N N . PHE A 1 191 ? -65.806 -5.203 89.510 1.00 57.81 191 PHE A N 1
ATOM 1533 C 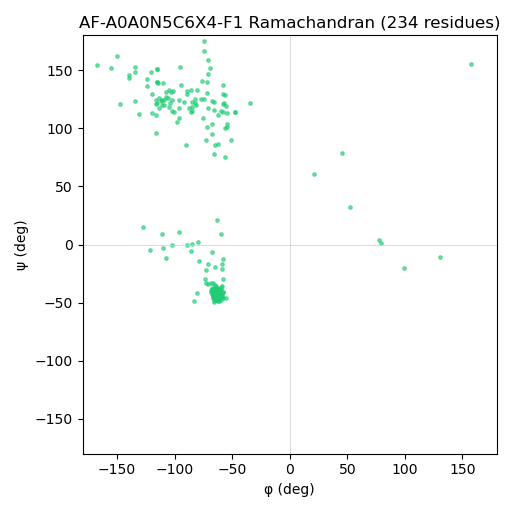CA . PHE A 1 191 ? -64.741 -4.220 89.532 1.00 57.81 191 PHE A CA 1
ATOM 1534 C C . PHE A 1 191 ? -63.395 -4.864 89.835 1.00 57.81 191 PHE A C 1
ATOM 1536 O O . PHE A 1 191 ? -63.282 -5.737 90.695 1.00 57.81 191 PHE A O 1
ATOM 1543 N N . TYR A 1 192 ? -62.357 -4.395 89.145 1.00 57.81 192 TYR A N 1
ATOM 1544 C CA . TYR A 1 192 ? -60.997 -4.899 89.296 1.00 57.81 192 TYR A CA 1
ATOM 1545 C C . TYR A 1 192 ? -60.108 -3.856 89.966 1.00 57.81 192 TYR A C 1
ATOM 1547 O O . TYR A 1 192 ? -60.156 -2.668 89.638 1.00 57.81 192 TYR A O 1
ATOM 1555 N N . ILE A 1 193 ? -59.246 -4.312 90.872 1.00 53.94 193 ILE A N 1
ATOM 1556 C CA . ILE A 1 193 ? -58.211 -3.468 91.467 1.00 53.94 193 ILE A CA 1
ATOM 1557 C C . ILE A 1 193 ? -57.156 -3.190 90.393 1.00 53.94 193 ILE A C 1
ATOM 1559 O O . ILE A 1 193 ? -56.493 -4.102 89.900 1.00 53.94 193 ILE A O 1
ATOM 1563 N N . GLN A 1 194 ? -56.984 -1.922 90.026 1.00 49.22 194 GLN A N 1
ATOM 1564 C CA . GLN A 1 194 ? -55.963 -1.529 89.063 1.00 49.22 194 GLN A CA 1
ATOM 1565 C C . GLN A 1 194 ? -54.579 -1.550 89.731 1.00 49.22 194 GLN A C 1
ATOM 1567 O O . GLN A 1 194 ? -54.260 -0.675 90.533 1.00 49.22 194 GLN A O 1
ATOM 1572 N N . LYS A 1 195 ? -53.723 -2.516 89.376 1.00 50.34 195 LYS A N 1
ATOM 1573 C CA . LYS A 1 195 ? -52.275 -2.404 89.611 1.00 50.34 195 LYS A CA 1
ATOM 1574 C C . LYS A 1 195 ? -51.650 -1.693 88.416 1.00 50.34 195 LYS A C 1
ATOM 1576 O O . LYS A 1 195 ? -51.724 -2.198 87.299 1.00 50.34 195 LYS A O 1
ATOM 1581 N N . ARG A 1 196 ? -51.049 -0.521 88.633 1.00 47.41 196 ARG A N 1
ATOM 1582 C CA . ARG A 1 196 ? -50.136 0.056 87.640 1.00 47.41 196 ARG A CA 1
ATOM 1583 C C . ARG A 1 196 ? -48.773 -0.608 87.785 1.00 47.41 196 ARG A C 1
ATOM 1585 O O . ARG A 1 196 ? -48.266 -0.776 88.889 1.00 47.41 196 ARG A O 1
ATOM 1592 N N . GLU A 1 197 ? -48.218 -1.007 86.653 1.00 42.00 197 GLU A N 1
ATOM 1593 C CA . GLU A 1 197 ? -46.884 -1.576 86.541 1.00 42.00 197 GLU A CA 1
ATOM 1594 C C . GLU A 1 197 ? -45.869 -0.467 86.872 1.00 42.00 197 GLU A C 1
ATOM 1596 O O . GLU A 1 197 ? -45.690 0.462 86.088 1.00 42.00 197 GLU A O 1
ATOM 1601 N N . GLY A 1 198 ? -45.292 -0.503 88.079 1.00 49.16 198 GLY A N 1
ATOM 1602 C CA . GLY A 1 198 ? -44.209 0.401 88.489 1.00 49.16 198 GLY A CA 1
ATOM 1603 C C . GLY A 1 198 ? -44.362 1.130 89.828 1.00 49.16 198 GLY A C 1
ATOM 1604 O O . GLY A 1 198 ? -43.366 1.666 90.294 1.00 49.16 198 GLY A O 1
ATOM 1605 N N . ASP A 1 199 ? -45.531 1.115 90.477 1.00 37.00 199 ASP A N 1
ATOM 1606 C CA . ASP A 1 199 ? -45.693 1.684 91.825 1.00 37.00 199 ASP A CA 1
ATOM 1607 C C . ASP A 1 199 ? -46.000 0.580 92.842 1.00 37.00 199 ASP A C 1
ATOM 1609 O O . ASP A 1 199 ? -46.951 -0.195 92.680 1.00 37.00 199 ASP A O 1
ATOM 1613 N N . GLU A 1 200 ? -45.206 0.523 93.916 1.00 39.25 200 GLU A N 1
ATOM 1614 C CA . GLU A 1 200 ? -45.541 -0.215 95.130 1.00 39.25 200 GLU A CA 1
ATOM 1615 C C . GLU A 1 200 ? -46.887 0.288 95.644 1.00 39.25 200 GLU A C 1
ATOM 1617 O O . GLU A 1 200 ? -46.982 1.337 96.269 1.00 39.25 200 GLU A O 1
ATOM 1622 N N . VAL A 1 201 ? -47.936 -0.479 95.348 1.00 39.53 201 VAL A N 1
ATOM 1623 C CA . VAL A 1 201 ? -49.235 -0.416 96.010 1.00 39.53 201 VAL A CA 1
ATOM 1624 C C . VAL A 1 201 ? -49.712 1.034 96.171 1.00 39.53 201 VAL A C 1
ATOM 1626 O O . VAL A 1 201 ? -49.720 1.584 97.275 1.00 39.53 201 VAL A O 1
ATOM 1629 N N . ILE A 1 202 ? -50.249 1.631 95.096 1.00 39.94 202 ILE A N 1
ATOM 1630 C CA . ILE A 1 202 ? -51.327 2.611 95.289 1.00 39.94 202 ILE A CA 1
ATOM 1631 C C . ILE A 1 202 ? -52.502 1.806 95.837 1.00 39.94 202 ILE A C 1
ATOM 1633 O O . ILE A 1 202 ? -53.422 1.397 95.135 1.00 39.94 202 ILE A O 1
ATOM 1637 N N . SER A 1 203 ? -52.403 1.512 97.129 1.00 39.38 203 SER A N 1
ATOM 1638 C CA . SER A 1 203 ? -53.501 1.143 97.978 1.00 39.38 203 SER A CA 1
ATOM 1639 C C . SER A 1 203 ? -54.550 2.196 97.671 1.00 39.38 203 SER A C 1
ATOM 1641 O O . SER A 1 203 ? -54.372 3.365 98.020 1.00 39.38 203 SER A O 1
ATOM 1643 N N . THR A 1 204 ? -55.668 1.794 97.081 1.00 45.16 204 THR A N 1
ATOM 1644 C CA . THR A 1 204 ? -56.959 2.367 97.445 1.00 45.16 204 THR A CA 1
ATOM 1645 C C . THR A 1 204 ? -57.092 2.142 98.949 1.00 45.16 204 THR A C 1
ATOM 1647 O O . THR A 1 204 ? -57.711 1.198 99.430 1.00 45.16 204 THR A O 1
ATOM 1650 N N . ARG A 1 205 ? -56.352 2.946 99.732 1.00 41.56 205 ARG A N 1
ATOM 1651 C CA . ARG A 1 205 ? -56.434 2.978 101.181 1.00 41.56 205 ARG A CA 1
ATOM 1652 C C . ARG A 1 205 ? -57.890 3.305 101.407 1.00 41.56 205 ARG A C 1
ATOM 1654 O O . ARG A 1 205 ? -58.316 4.407 101.071 1.00 41.56 205 ARG A O 1
ATOM 1661 N N . ARG A 1 206 ? -58.629 2.355 101.979 1.00 47.75 206 ARG A N 1
ATOM 1662 C CA . ARG A 1 206 ? -59.815 2.663 102.768 1.00 47.75 206 ARG A CA 1
ATOM 1663 C C . ARG A 1 206 ? -59.363 3.710 103.782 1.00 47.75 206 ARG A C 1
ATOM 1665 O O . ARG A 1 206 ? -58.862 3.367 104.851 1.00 47.75 206 ARG A O 1
ATOM 1672 N N . LYS A 1 207 ? -59.455 4.994 103.434 1.00 42.59 207 LYS A N 1
ATOM 1673 C CA . LYS A 1 207 ? -59.440 6.048 104.431 1.00 42.59 207 LYS A CA 1
ATOM 1674 C C . LYS A 1 207 ? -60.797 5.918 105.090 1.00 42.59 207 LYS A C 1
ATOM 1676 O O . LYS A 1 207 ? -61.786 6.470 104.629 1.00 42.59 207 LYS A O 1
ATOM 1681 N N . VAL A 1 208 ? -60.840 5.104 106.139 1.00 44.88 208 VAL A N 1
ATOM 1682 C CA . VAL A 1 208 ? -61.915 5.159 107.120 1.00 44.88 208 VAL A CA 1
ATOM 1683 C C . VAL A 1 208 ? -61.760 6.528 107.776 1.00 44.88 208 VAL A C 1
ATOM 1685 O O . VAL A 1 208 ? -61.023 6.686 108.743 1.00 44.88 208 VAL A O 1
ATOM 1688 N N . THR A 1 209 ? -62.343 7.557 107.164 1.00 46.47 209 THR A N 1
ATOM 1689 C CA . THR A 1 209 ? -62.351 8.916 107.718 1.00 46.47 209 THR A CA 1
ATOM 1690 C C . THR A 1 209 ? -63.266 8.985 108.943 1.00 46.47 209 THR A C 1
ATOM 1692 O O . THR A 1 209 ? -63.139 9.891 109.759 1.00 46.47 209 THR A O 1
ATOM 1695 N N . SER A 1 210 ? -64.146 7.989 109.111 1.00 46.50 210 SER A N 1
ATOM 1696 C CA . SER A 1 210 ? -65.016 7.757 110.262 1.00 46.50 210 SER A CA 1
ATOM 1697 C C . SER A 1 210 ? -65.614 6.345 110.166 1.00 46.50 210 SER A C 1
ATOM 1699 O O . SER A 1 210 ? -65.803 5.838 109.063 1.00 46.50 210 SER A O 1
ATOM 1701 N N . ASN A 1 211 ? -65.993 5.720 111.289 1.00 53.38 211 ASN A N 1
ATOM 1702 C CA . ASN A 1 211 ? -66.740 4.445 111.291 1.00 53.38 211 ASN A CA 1
ATOM 1703 C C . ASN A 1 211 ? -68.084 4.514 110.537 1.00 53.38 211 ASN A C 1
ATOM 1705 O O . ASN A 1 211 ? -68.692 3.481 110.276 1.00 53.38 211 ASN A O 1
ATOM 1709 N N . HIS A 1 212 ? -68.539 5.721 110.197 1.00 51.00 212 HIS A N 1
ATOM 1710 C CA . HIS A 1 212 ? -69.850 5.985 109.616 1.00 51.00 212 HIS A CA 1
ATOM 1711 C C . HIS A 1 212 ? -69.778 6.418 108.148 1.00 51.00 212 HIS A C 1
ATOM 1713 O O . HIS A 1 212 ? -70.829 6.621 107.554 1.00 51.00 212 HIS A O 1
ATOM 1719 N N . VAL A 1 213 ? -68.576 6.569 107.570 1.00 49.59 213 VAL A N 1
ATOM 1720 C CA . VAL A 1 213 ? -68.383 6.990 106.174 1.00 49.59 213 VAL A CA 1
ATOM 1721 C C . VAL A 1 213 ? -67.338 6.109 105.502 1.00 49.59 213 VAL A C 1
ATOM 1723 O O . VAL A 1 213 ? -66.202 6.008 105.968 1.00 49.59 213 VAL A O 1
ATOM 1726 N N . LYS A 1 214 ? -67.720 5.483 104.386 1.00 53.47 214 LYS A N 1
ATOM 1727 C CA . LYS A 1 214 ? -66.805 4.732 103.519 1.00 53.47 214 LYS A CA 1
ATOM 1728 C C . LYS A 1 214 ? -66.719 5.425 102.164 1.00 53.47 214 LYS A C 1
ATOM 1730 O O . LYS A 1 214 ? -67.738 5.578 101.504 1.00 53.47 214 LYS A O 1
ATOM 1735 N N . GLU A 1 215 ? -65.506 5.815 101.783 1.00 48.56 215 GLU A N 1
ATOM 1736 C CA . GLU A 1 215 ? -65.167 6.323 100.452 1.00 48.56 215 GLU A CA 1
ATOM 1737 C C . GLU A 1 215 ? -64.347 5.255 99.718 1.00 48.56 215 GLU A C 1
ATOM 1739 O O . GLU A 1 215 ? -63.389 4.701 100.275 1.00 48.56 215 GLU A O 1
ATOM 1744 N N . PHE A 1 216 ? -64.715 4.951 98.474 1.00 55.44 216 PHE A N 1
ATOM 1745 C CA . PHE A 1 216 ? -63.910 4.111 97.592 1.00 55.44 216 PHE A CA 1
ATOM 1746 C C . PHE A 1 216 ? -63.921 4.664 96.166 1.00 55.44 216 PHE A C 1
ATOM 1748 O O . PHE A 1 216 ? -64.901 5.255 95.721 1.00 55.44 216 PHE A O 1
ATOM 1755 N N . THR A 1 217 ? -62.797 4.496 95.469 1.00 51.19 217 THR A N 1
ATOM 1756 C CA . THR A 1 217 ? -62.614 4.929 94.081 1.00 51.19 217 THR A CA 1
ATOM 1757 C C . THR A 1 217 ? -62.378 3.699 93.225 1.00 51.19 217 THR A C 1
ATOM 1759 O O . THR A 1 217 ? -61.456 2.929 93.508 1.00 51.19 217 THR A O 1
ATOM 1762 N N . VAL A 1 218 ? -63.191 3.515 92.185 1.00 53.84 218 VAL A N 1
ATOM 1763 C CA . VAL A 1 218 ? -63.051 2.386 91.253 1.00 53.84 218 VAL A CA 1
ATOM 1764 C C . VAL A 1 218 ? -63.165 2.845 89.809 1.00 53.84 218 VAL A C 1
ATOM 1766 O O . VAL A 1 218 ? -63.800 3.861 89.524 1.00 53.84 218 VAL A O 1
ATOM 1769 N N . VAL A 1 219 ? -62.524 2.092 88.915 1.00 52.41 219 VAL A N 1
ATOM 1770 C CA . VAL A 1 219 ? -62.535 2.317 87.469 1.00 52.41 219 VAL A CA 1
ATOM 1771 C C . VAL A 1 219 ? -63.317 1.184 86.813 1.00 52.41 219 VAL A C 1
ATOM 1773 O O . VAL A 1 219 ? -62.943 0.017 86.936 1.00 52.41 219 VAL A O 1
ATOM 1776 N N . ASP A 1 220 ? -64.398 1.527 86.117 1.00 49.06 220 ASP A N 1
ATOM 1777 C CA . ASP A 1 220 ? -65.116 0.591 85.246 1.00 49.06 220 ASP A CA 1
ATOM 1778 C C . ASP A 1 220 ? -64.309 0.364 83.953 1.00 49.06 220 ASP A C 1
ATOM 1780 O O . ASP A 1 220 ? -63.957 1.323 83.268 1.00 49.06 220 ASP A O 1
ATOM 1784 N N . GLN A 1 221 ? -64.003 -0.889 83.601 1.00 50.16 221 GLN A N 1
ATOM 1785 C CA . GLN A 1 221 ? -63.232 -1.206 82.389 1.00 50.16 221 GLN A CA 1
ATOM 1786 C C . GLN A 1 221 ? -64.033 -1.016 81.096 1.00 50.16 221 GLN A C 1
ATOM 1788 O O . GLN A 1 221 ? -63.427 -0.836 80.039 1.00 50.16 221 GLN A O 1
ATOM 1793 N N . VAL A 1 222 ? -65.368 -1.034 81.166 1.00 49.59 222 VAL A N 1
ATOM 1794 C CA . VAL A 1 222 ? -66.226 -0.838 79.988 1.00 49.59 222 VAL A CA 1
ATOM 1795 C C . VAL A 1 222 ? -66.356 0.649 79.664 1.00 49.59 222 VAL A C 1
ATOM 1797 O O . VAL A 1 222 ? -66.252 1.038 78.503 1.00 49.59 222 VAL A O 1
ATOM 1800 N N . SER A 1 223 ? -66.521 1.486 80.691 1.00 50.31 223 SER A N 1
ATOM 1801 C CA . SER A 1 223 ? -66.828 2.913 80.518 1.00 50.31 223 SER A CA 1
ATOM 1802 C C . SER A 1 223 ? -65.661 3.859 80.840 1.00 50.31 223 SER A C 1
ATOM 1804 O O . SER A 1 223 ? -65.753 5.048 80.551 1.00 50.31 223 SER A O 1
ATOM 1806 N N . GLN A 1 224 ? -64.573 3.370 81.452 1.00 51.62 224 GLN A N 1
ATOM 1807 C CA . GLN A 1 224 ? -63.451 4.169 81.984 1.00 51.62 224 GLN A CA 1
ATOM 1808 C C . GLN A 1 224 ? -63.881 5.310 82.926 1.00 51.62 224 GLN A C 1
ATOM 1810 O O . GLN A 1 224 ? -63.245 6.362 82.985 1.00 51.62 224 GLN A O 1
ATOM 181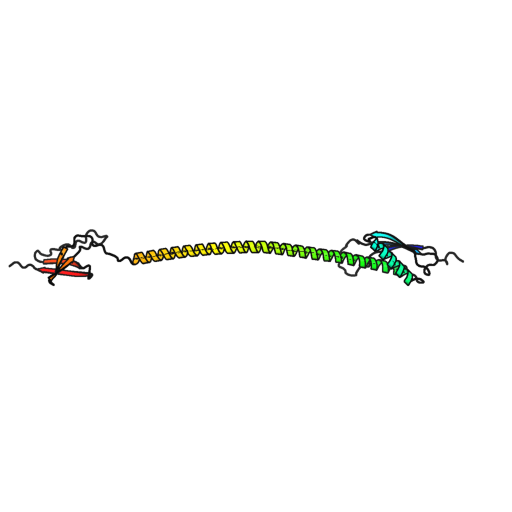5 N N . VAL A 1 225 ? -64.970 5.120 83.673 1.00 45.66 225 VAL A N 1
ATOM 1816 C CA . VAL A 1 225 ? -65.525 6.144 84.570 1.00 45.66 225 VAL A CA 1
ATOM 1817 C C . VAL A 1 225 ? -64.987 5.960 85.987 1.00 45.66 225 VAL A C 1
ATOM 1819 O O . VAL A 1 225 ? -64.928 4.838 86.493 1.00 45.66 225 VAL A O 1
ATOM 1822 N N . TYR A 1 226 ? -64.622 7.075 86.626 1.00 53.25 226 TYR A N 1
ATOM 1823 C CA . TYR A 1 226 ? -64.306 7.140 88.051 1.00 53.25 226 TYR A CA 1
ATOM 1824 C C . TYR A 1 226 ? -65.594 7.243 88.860 1.00 53.25 226 TYR A C 1
ATOM 1826 O O . TYR A 1 226 ? -66.346 8.205 88.704 1.00 53.25 226 TYR A O 1
ATOM 1834 N N . VAL A 1 227 ? -65.828 6.276 89.743 1.00 52.59 227 VAL A N 1
ATOM 1835 C CA . VAL A 1 227 ? -66.981 6.297 90.650 1.00 52.59 227 VAL A CA 1
ATOM 1836 C C . VAL A 1 227 ? -66.485 6.491 92.078 1.00 52.59 227 VAL A C 1
ATOM 1838 O O . VAL A 1 227 ? -65.652 5.715 92.551 1.00 52.59 227 VAL A O 1
ATOM 1841 N N . SER A 1 228 ? -66.986 7.537 92.741 1.00 55.12 228 SER A N 1
ATOM 1842 C CA . SER A 1 228 ? -66.854 7.760 94.181 1.00 55.12 228 SER A CA 1
ATOM 1843 C C . SER A 1 228 ? -68.231 7.668 94.827 1.00 55.12 228 SER A C 1
ATOM 1845 O O . SER A 1 228 ? -69.135 8.442 94.512 1.00 55.12 228 SER A O 1
ATOM 1847 N N . GLU A 1 229 ? -68.403 6.700 95.723 1.00 52.88 229 GLU A N 1
ATOM 1848 C CA . GLU A 1 229 ? -69.652 6.517 96.459 1.00 52.88 229 GLU A CA 1
ATOM 1849 C C . GLU A 1 229 ? -69.430 6.747 97.954 1.00 52.88 229 GLU A C 1
ATOM 1851 O O . GLU A 1 229 ? -68.411 6.339 98.516 1.00 52.88 229 GLU A O 1
ATOM 1856 N N . TRP A 1 230 ? -70.397 7.417 98.584 1.00 54.84 230 TRP A N 1
ATOM 1857 C CA . TRP A 1 230 ? -70.389 7.760 100.001 1.00 54.84 230 TRP A CA 1
ATOM 1858 C C . TRP A 1 230 ? -71.549 7.046 100.679 1.00 54.84 230 TRP A C 1
ATOM 1860 O O . TRP A 1 230 ? -72.710 7.377 100.446 1.00 54.84 230 TRP A O 1
ATOM 1870 N N . THR A 1 231 ? -71.245 6.076 101.536 1.00 54.44 231 THR A N 1
ATOM 1871 C CA . THR A 1 231 ? -72.265 5.418 102.362 1.00 54.44 231 THR A CA 1
ATOM 1872 C C . THR A 1 231 ? -72.210 5.956 103.782 1.00 54.44 231 THR A C 1
ATOM 1874 O O . THR A 1 231 ? -71.163 5.892 104.428 1.00 54.44 231 THR A O 1
ATOM 1877 N N . PHE A 1 232 ? -73.349 6.452 104.267 1.00 49.31 232 PHE A N 1
ATOM 1878 C CA . PHE A 1 232 ? -73.521 6.937 105.632 1.00 49.31 232 PHE A CA 1
ATOM 1879 C C . PHE A 1 232 ? -74.307 5.907 106.442 1.00 49.31 232 PHE A C 1
ATOM 1881 O O . PHE A 1 232 ? -75.434 5.573 106.083 1.00 49.31 232 PHE A O 1
ATOM 1888 N N . GLN A 1 233 ? -73.734 5.409 107.536 1.00 53.53 233 GLN A N 1
ATOM 1889 C CA . GLN A 1 233 ? -74.493 4.640 108.526 1.00 53.53 233 GLN A CA 1
ATOM 1890 C C . GLN A 1 233 ? -74.817 5.552 109.705 1.00 53.53 233 GLN A C 1
ATOM 1892 O O . GLN A 1 233 ? -73.909 5.984 110.408 1.00 53.53 233 GLN A O 1
ATOM 1897 N N . TRP A 1 234 ? -76.096 5.850 109.924 1.00 46.12 234 TRP A N 1
ATOM 1898 C CA . TRP A 1 234 ? -76.561 6.451 111.174 1.00 46.12 234 TRP A CA 1
ATOM 1899 C C . TRP A 1 234 ? -76.826 5.334 112.188 1.00 46.12 234 TRP A C 1
ATOM 1901 O O . TRP A 1 234 ? -77.427 4.317 111.844 1.00 46.12 234 TRP A O 1
ATOM 1911 N N . LYS A 1 235 ? -76.336 5.500 113.420 1.00 46.56 235 LYS A N 1
ATOM 1912 C CA . LYS A 1 235 ? -76.808 4.725 114.571 1.00 46.56 235 LYS A CA 1
ATOM 1913 C C . LYS A 1 235 ? -77.859 5.570 115.281 1.00 46.56 235 LYS A C 1
ATOM 1915 O O . LYS A 1 235 ? -77.547 6.708 115.625 1.00 46.56 235 LYS A O 1
ATOM 1920 N N . ASP A 1 236 ? -79.050 5.008 115.455 1.00 46.94 236 ASP A N 1
ATOM 1921 C CA . ASP A 1 236 ? -80.068 5.523 116.378 1.00 46.94 236 ASP A CA 1
ATOM 1922 C C . ASP A 1 236 ? -79.571 5.481 117.833 1.00 46.94 236 ASP A C 1
ATOM 1924 O O . ASP A 1 236 ? -78.813 4.536 118.180 1.00 46.94 236 ASP A O 1
#

Foldseek 3Di:
DDPVPFDDFDKDKDKAAADDDPPPPPDDDPRQWIWIKIWTDHRCPLLDFTDIDTPDIGPADPVNVVVLNVQLVVQSVVQRPHDCPVVSRVSNNNSRNVSVVVVVVVVVVVVVVVVVVVVVVVVVVVVVVVVVVVVVVVVVVVVVVVVVVVVVVVVVVVVVVVVVVVPPPPPPDQDDDWDWDQDPVRDTDTFGDDDDPPDDDPPQPQPCVDPFWTWGWTADPVPRDTDTDIGGDDDD

Solvent-accessible surface area (backbone atoms only — not comparable to full-atom values): 14052 Å² total; per-residue (Å²): 137,62,81,90,79,54,69,63,74,41,80,46,76,45,80,43,52,43,61,80,71,90,64,93,75,72,75,88,67,76,78,64,51,40,34,30,38,35,37,39,32,51,65,55,52,37,69,39,64,55,51,76,46,77,80,43,64,44,77,61,52,70,76,51,49,57,53,49,51,52,51,47,50,53,52,37,62,74,36,50,60,43,92,41,69,68,57,49,50,51,55,50,13,48,51,45,33,54,53,51,53,53,56,53,48,55,53,51,52,54,49,51,53,52,52,51,54,52,51,53,52,54,49,54,53,49,52,53,51,52,49,53,52,50,53,50,52,53,52,52,52,54,50,53,50,55,53,53,50,53,56,49,53,50,51,52,50,51,53,50,53,50,53,54,63,69,66,49,78,82,73,78,76,84,70,66,85,59,50,79,44,71,44,97,89,71,50,72,45,78,38,55,64,80,74,63,95,87,57,90,69,79,63,84,64,70,56,66,84,40,103,39,40,49,55,53,79,49,54,41,89,88,74,71,44,81,48,78,53,81,50,76,61,83,80,133

pLDDT: mean 74.35, std 19.38, range [37.0, 95.62]

Radius of gyration: 63.61 Å; Cα contacts (8 Å, |Δi|>4): 224; chains: 1; bounding box: 122×28×166 Å

Secondary structure (DSSP, 8-state):
--TTSS---EEEEEEE-PPPPS-TT------S-EEEEEEEE-TTTTTSPPEEEEEEEES--HHHHHHHHHHHHHHHHHTTTS--HHHHHHHHHHHHHHHHHHHHHHHHHHHHHHHHHHHHHHHHHHHHHHHHHHHHHHHHHHHHHHHHHHHHHHHHHHHHHHHHHHTS-------S-PEEEE-TTS-EEEE-----TTSS--------SBTTEEEEEEE-TTT--EEEEEEE----

Organism: Strongyloides papillosus (NCBI:txid174720)

Nearest PDB structures (foldseek):
  7e2m-assembly2_C  TM=9.235E-01  e=6.887E-05  Homo sapiens
  1ukx-assembly1_A  TM=8.245E-01  e=5.458E-05  Mus musculus
  2dmf-assembly1_A  TM=8.962E-01  e=1.747E-04  Homo sapiens
  2ebm-assembly1_A  TM=8.891E-01  e=5.925E-04  Homo sapiens
  2day-assembly1_A  TM=8.554E-01  e=6.657E-04  Homo sapiens

Sequence (236 aa):
MTAWKTWQLTNICMLIKPTESMSRHEMVKKENVNGKVQFLCNNVYPDNVPTIGIIESKGLQERGKDKFLSKLASKAAERKGDPMITDLYAEASDFLCELKKLQTKDLHEKMLVKEAEKSMQMSMENDIINKATYEEVEAETKRREKEREKIQEEKEFYERKRLESLNKPKTLGAVGEGEMITCIDGQSRMFYIQKREGDEVISTRRKVTSNHVKEFTVVDQVSQVYVSEWTFQWKD

InterPro domains:
  IPR006575 RWD domain [PF05773] (22-96)
  IPR006575 RWD domain [PS50908] (1-99)
  IPR016135 Ubiquitin-conjugating enzyme/RWD-like [G3DSA:3.10.110.10] (1-105)
  IPR016135 Ubiquitin-conjugating enzyme/RWD-like [SSF54495] (30-100)